Protein AF-A0A925GZS9-F1 (afdb_monomer_lite)

Sequence (189 aa):
MKFLKGPHPAPNAIAQMAKQFGGETELLRAAISASFFLSPEKVKAECRYPNHARSSRALYPGKGFGETVEVDGVSLILDSNHKAQATWREASGFFFRASGYGVRHIWGYASDAKAYTATWNLCYMPFWAGMMTEDQHPFELLAKVVRQVSFDLYFREGPITNLQRPAFIQDPGLKLSDALPADTVINLI

Foldseek 3Di:
DDDPPDPDPDLVVVVVCCVVPPHPQVVLLVFQLQKEAAQLVLFDQWAPQLQEAADDCVVDPPDDAQDWDADPNGIHGHHNLVLLQVLLCVSRVDDDDDPFKDKAFLLQRRGRSGRVNGRLRIMITGPSLHPSHDDDDVDPLSSLLSLQVSCCRDPNPSPNPPHDDDPSNDRSPDDNVVRHPPPRDRHHD

Structure (mmCIF, N/CA/C/O backbone):
data_AF-A0A925GZS9-F1
#
_entry.id   AF-A0A925GZS9-F1
#
loop_
_atom_site.group_PDB
_atom_site.id
_atom_site.type_symbol
_atom_site.label_atom_id
_atom_site.label_alt_id
_atom_site.label_comp_id
_atom_site.label_asym_id
_atom_site.label_entity_id
_atom_site.label_seq_id
_atom_site.pdbx_PDB_ins_code
_atom_site.Cartn_x
_atom_site.Cartn_y
_atom_site.Cartn_z
_atom_site.occupancy
_atom_site.B_iso_or_equiv
_atom_site.auth_seq_id
_atom_site.auth_comp_id
_atom_site.auth_asym_id
_atom_site.auth_atom_id
_atom_site.pdbx_PDB_model_num
ATOM 1 N N . MET A 1 1 ? 19.589 26.413 9.129 1.00 30.22 1 MET A N 1
ATOM 2 C CA . MET A 1 1 ? 19.217 25.665 7.907 1.00 30.22 1 MET A CA 1
ATOM 3 C C . MET A 1 1 ? 17.807 26.101 7.506 1.00 30.22 1 MET A C 1
ATOM 5 O O . MET A 1 1 ? 16.893 25.915 8.298 1.00 30.22 1 MET A O 1
ATOM 9 N N . LYS A 1 2 ? 17.630 26.801 6.374 1.00 18.98 2 LYS A N 1
ATOM 10 C CA . LYS A 1 2 ? 16.301 27.247 5.909 1.00 18.98 2 LYS A CA 1
ATOM 11 C C . LYS A 1 2 ? 15.614 26.075 5.206 1.00 18.98 2 LYS A C 1
ATOM 13 O O . LYS A 1 2 ? 16.064 25.657 4.146 1.00 18.98 2 LYS A O 1
ATOM 18 N N . PHE A 1 3 ? 14.540 25.555 5.791 1.00 23.34 3 PHE A N 1
ATOM 19 C CA . PHE A 1 3 ? 13.664 24.608 5.108 1.00 23.34 3 PHE A CA 1
ATOM 20 C C . PHE A 1 3 ? 12.778 25.389 4.137 1.00 23.34 3 PHE A C 1
ATOM 22 O O . PHE A 1 3 ? 11.944 26.190 4.561 1.00 23.34 3 PHE A O 1
ATOM 29 N N . LEU A 1 4 ? 12.964 25.178 2.835 1.00 22.77 4 LEU A N 1
ATOM 30 C CA . LEU A 1 4 ? 12.022 25.655 1.829 1.00 22.77 4 LEU A CA 1
ATOM 31 C C . LEU A 1 4 ? 10.745 24.810 1.943 1.00 22.77 4 LEU A C 1
ATOM 33 O O . LEU A 1 4 ? 10.667 23.711 1.403 1.00 22.77 4 LEU A O 1
ATOM 37 N N . LYS A 1 5 ? 9.737 25.318 2.660 1.00 30.44 5 LYS A N 1
ATOM 38 C CA . LYS A 1 5 ? 8.346 24.865 2.511 1.00 30.44 5 LYS A CA 1
ATOM 39 C C . LYS A 1 5 ? 7.782 25.483 1.229 1.00 30.44 5 LYS A C 1
ATOM 41 O O . LYS A 1 5 ? 7.035 26.453 1.278 1.00 30.44 5 LYS A O 1
ATOM 46 N N . GLY A 1 6 ? 8.202 24.958 0.083 1.00 28.89 6 GLY A N 1
ATOM 47 C CA . GLY A 1 6 ? 7.465 25.154 -1.163 1.00 28.89 6 GLY A CA 1
ATOM 48 C C . GLY A 1 6 ? 6.226 24.253 -1.169 1.00 28.89 6 GLY A C 1
ATOM 49 O O . GLY A 1 6 ? 6.251 23.207 -0.511 1.00 28.89 6 GLY A O 1
ATOM 50 N N . PRO A 1 7 ? 5.139 24.620 -1.868 1.00 34.69 7 PRO A N 1
ATOM 51 C CA . PRO A 1 7 ? 4.047 23.683 -2.100 1.00 34.69 7 PRO A CA 1
ATOM 52 C C . PRO A 1 7 ? 4.627 22.418 -2.740 1.00 34.69 7 PRO A C 1
ATOM 54 O O . PRO A 1 7 ? 5.452 22.507 -3.653 1.00 34.69 7 PRO A O 1
ATOM 57 N N . HIS A 1 8 ? 4.227 21.238 -2.254 1.00 40.47 8 HIS A N 1
ATOM 58 C CA . HIS A 1 8 ? 4.494 20.014 -3.002 1.00 40.47 8 HIS A CA 1
ATOM 59 C C . HIS A 1 8 ? 3.943 20.231 -4.417 1.00 40.47 8 HIS A C 1
ATOM 61 O O . HIS A 1 8 ? 2.793 20.669 -4.530 1.00 40.47 8 HIS A O 1
ATOM 67 N N . PRO A 1 9 ? 4.742 20.008 -5.477 1.00 42.62 9 PRO A N 1
ATOM 68 C CA . PRO A 1 9 ? 4.262 20.177 -6.839 1.00 42.62 9 PRO A CA 1
ATOM 69 C C . PRO A 1 9 ? 2.957 19.405 -6.991 1.00 42.62 9 PRO A C 1
ATOM 71 O O . PRO A 1 9 ? 2.852 18.259 -6.541 1.00 42.62 9 PRO A O 1
ATOM 74 N N . ALA A 1 10 ? 1.953 20.066 -7.569 1.00 48.47 10 ALA A N 1
ATOM 75 C CA . ALA A 1 10 ? 0.675 19.431 -7.811 1.00 48.47 10 ALA A CA 1
ATOM 76 C C . ALA A 1 10 ? 0.939 18.126 -8.590 1.00 48.47 10 ALA A C 1
ATOM 78 O O . ALA A 1 10 ? 1.707 18.147 -9.551 1.00 48.47 10 ALA A O 1
ATOM 79 N N . PRO A 1 11 ? 0.339 16.996 -8.204 1.00 48.50 11 PRO A N 1
ATOM 80 C CA . PRO A 1 11 ? 0.580 15.694 -8.831 1.00 48.50 11 PRO A CA 1
ATOM 81 C C . PRO A 1 11 ? 0.418 15.706 -10.363 1.00 48.50 11 PRO A C 1
ATOM 83 O O . PRO A 1 11 ? 1.164 15.040 -11.077 1.00 48.50 11 PRO A O 1
ATOM 86 N N . ASN A 1 12 ? -0.465 16.570 -10.875 1.00 52.56 12 ASN A N 1
ATOM 87 C CA . ASN A 1 12 ? -0.665 16.802 -12.308 1.00 52.56 12 ASN A CA 1
ATOM 88 C C . ASN A 1 12 ? 0.533 17.479 -13.002 1.00 52.56 12 ASN A C 1
ATOM 90 O O . ASN A 1 12 ? 0.772 17.227 -14.178 1.00 52.56 12 ASN A O 1
ATOM 94 N N . ALA A 1 13 ? 1.314 18.301 -12.294 1.00 54.31 13 ALA A N 1
ATOM 95 C CA . ALA A 1 13 ? 2.507 18.949 -12.839 1.00 54.31 13 ALA A CA 1
ATOM 96 C C . ALA A 1 13 ? 3.633 17.935 -13.086 1.00 54.31 13 ALA A C 1
ATOM 98 O O . ALA A 1 13 ? 4.314 18.013 -14.101 1.00 54.31 13 ALA A O 1
ATOM 99 N N . ILE A 1 14 ? 3.782 16.930 -12.217 1.00 56.22 14 ILE A N 1
ATOM 100 C CA . ILE A 1 14 ? 4.759 15.847 -12.416 1.00 56.22 14 ILE A CA 1
ATOM 101 C C . ILE A 1 14 ? 4.348 14.969 -13.605 1.00 56.22 14 ILE A C 1
ATOM 103 O O . ILE A 1 14 ? 5.205 14.556 -14.381 1.00 56.22 14 ILE A O 1
ATOM 107 N N . ALA A 1 15 ? 3.044 14.750 -13.805 1.00 52.78 15 ALA A N 1
ATOM 108 C CA . ALA A 1 15 ? 2.525 14.015 -14.961 1.00 52.78 15 ALA A CA 1
ATOM 109 C C . ALA A 1 15 ? 2.753 14.737 -16.283 1.00 52.78 15 ALA A C 1
ATOM 111 O O . ALA A 1 15 ? 3.183 14.131 -17.266 1.00 52.78 15 ALA A O 1
ATOM 112 N N . GLN A 1 16 ? 2.513 16.045 -16.291 1.00 57.47 16 GLN A N 1
ATOM 113 C CA . GLN A 1 16 ? 2.798 16.893 -17.441 1.00 57.47 16 GLN A CA 1
ATOM 114 C C . GLN A 1 16 ? 4.301 16.946 -17.726 1.00 57.47 16 GLN A C 1
ATOM 116 O O . GLN A 1 16 ? 4.698 16.786 -18.875 1.00 57.47 16 GLN A O 1
ATOM 121 N N . MET A 1 17 ? 5.141 17.059 -16.692 1.00 55.56 17 MET A N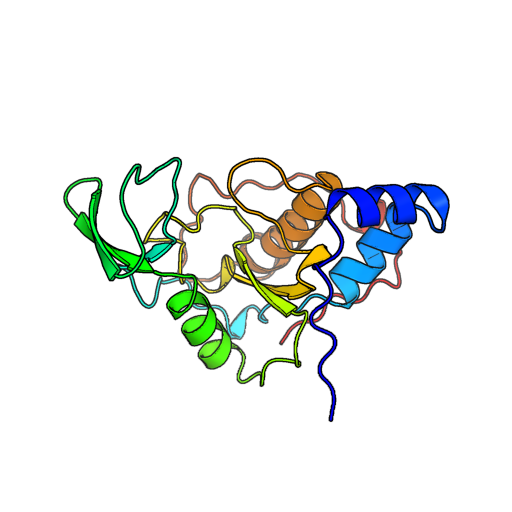 1
ATOM 122 C CA . MET A 1 17 ? 6.596 17.043 -16.847 1.00 55.56 17 MET A CA 1
ATOM 123 C C . MET A 1 17 ? 7.118 15.698 -17.368 1.00 55.56 17 MET A C 1
ATOM 125 O O . MET A 1 17 ? 7.969 15.691 -18.248 1.00 55.56 17 MET A O 1
ATOM 129 N N . ALA A 1 18 ? 6.600 14.561 -16.901 1.00 57.50 18 ALA A N 1
ATOM 130 C CA . ALA A 1 18 ? 7.010 13.248 -17.407 1.00 57.50 18 ALA A CA 1
ATOM 131 C C . ALA A 1 18 ? 6.641 13.055 -18.887 1.00 57.50 18 ALA A C 1
ATOM 133 O O . ALA A 1 18 ? 7.482 12.644 -19.687 1.00 57.50 18 ALA A O 1
ATOM 134 N N . LYS A 1 19 ? 5.417 13.448 -19.275 1.00 58.12 19 LYS A N 1
ATOM 135 C CA . LYS A 1 19 ? 4.999 13.478 -20.687 1.00 58.12 19 LYS A CA 1
ATOM 136 C C . LYS A 1 19 ? 5.863 14.408 -21.541 1.00 58.12 19 LYS A C 1
ATOM 138 O O . LYS A 1 19 ? 6.052 14.132 -22.719 1.00 58.12 19 LYS A O 1
ATOM 143 N N . GLN A 1 20 ? 6.367 15.496 -20.963 1.00 55.09 20 GLN A N 1
ATOM 144 C CA . GLN A 1 20 ? 7.113 16.525 -21.683 1.00 55.09 20 GLN A CA 1
ATOM 145 C C . GLN A 1 20 ? 8.629 16.261 -21.760 1.00 55.09 20 GLN A C 1
ATOM 147 O O . GLN A 1 20 ? 9.255 16.704 -22.718 1.00 55.09 20 GLN A O 1
ATOM 152 N N . PHE A 1 21 ? 9.224 15.557 -20.788 1.00 48.88 21 PHE A N 1
ATOM 153 C CA . PHE A 1 21 ? 10.686 15.511 -20.616 1.00 48.88 21 PHE A CA 1
ATOM 154 C C . PHE A 1 21 ? 11.314 14.116 -20.535 1.00 48.88 21 PHE A C 1
ATOM 156 O O . PHE A 1 21 ? 12.538 14.037 -20.448 1.00 48.88 21 PHE A O 1
ATOM 163 N N . GLY A 1 22 ? 10.546 13.022 -20.557 1.00 54.75 22 GLY A N 1
ATOM 164 C CA . GLY A 1 22 ? 11.181 11.716 -20.377 1.00 54.75 22 GLY A CA 1
ATOM 165 C C . GLY A 1 22 ? 10.361 10.468 -20.631 1.00 54.75 22 GLY A C 1
ATOM 166 O O . GLY A 1 22 ? 10.923 9.416 -20.425 1.00 54.75 22 GLY A O 1
ATOM 167 N N . GLY A 1 23 ? 9.106 10.542 -21.075 1.00 71.44 23 GLY A N 1
ATOM 168 C CA . GLY A 1 23 ? 8.307 9.341 -21.328 1.00 71.44 23 GLY A CA 1
ATOM 169 C C . GLY A 1 23 ? 7.652 8.773 -20.063 1.00 71.44 23 GLY A C 1
ATOM 170 O O . GLY A 1 23 ? 8.102 8.961 -18.932 1.00 71.44 23 GLY A O 1
ATOM 171 N N . GLU A 1 24 ? 6.509 8.115 -20.248 1.00 75.75 24 GLU A N 1
ATOM 172 C CA . GLU A 1 24 ? 5.741 7.496 -19.160 1.00 75.75 24 GLU A CA 1
ATOM 173 C C . GLU A 1 24 ? 6.510 6.326 -18.519 1.00 75.75 24 GLU A C 1
ATOM 175 O O . GLU A 1 24 ? 6.488 6.161 -17.300 1.00 75.75 24 GLU A O 1
ATOM 180 N N . THR A 1 25 ? 7.270 5.577 -19.320 1.00 80.12 25 THR A N 1
ATOM 181 C CA . THR A 1 25 ? 8.066 4.412 -18.904 1.00 80.12 25 THR A CA 1
ATOM 182 C C . THR A 1 25 ? 9.183 4.772 -17.921 1.00 80.12 25 THR A C 1
ATOM 184 O O . THR A 1 25 ? 9.386 4.088 -16.918 1.00 80.12 25 THR A O 1
ATOM 187 N N . GLU A 1 26 ? 9.893 5.869 -18.151 1.00 79.44 26 GLU A N 1
ATOM 188 C CA . GLU A 1 26 ? 10.987 6.345 -17.310 1.00 79.44 26 GLU A CA 1
ATOM 189 C C . GLU A 1 26 ? 10.464 6.828 -15.958 1.00 79.44 26 GLU A C 1
ATOM 191 O O . GLU A 1 26 ? 11.099 6.602 -14.925 1.00 79.44 26 GLU A O 1
ATOM 196 N N . LEU A 1 27 ? 9.272 7.432 -15.941 1.00 79.81 27 LEU A N 1
ATOM 197 C CA . LEU A 1 27 ? 8.601 7.801 -14.702 1.00 79.81 27 LEU A CA 1
ATOM 198 C C . LEU A 1 27 ? 8.189 6.561 -13.898 1.00 79.81 27 LEU A C 1
ATOM 200 O O . LEU A 1 27 ? 8.404 6.532 -12.685 1.00 79.81 27 LEU A O 1
ATOM 204 N N . LEU A 1 28 ? 7.632 5.536 -14.555 1.00 84.19 28 LEU A N 1
ATOM 205 C CA . LEU A 1 28 ? 7.303 4.260 -13.911 1.00 84.19 28 LEU A CA 1
ATOM 206 C C . LEU A 1 28 ? 8.554 3.613 -13.321 1.00 84.19 28 LEU A C 1
ATOM 208 O O . LEU A 1 28 ? 8.563 3.246 -12.145 1.00 84.19 28 LEU A O 1
ATOM 212 N N . ARG A 1 29 ? 9.636 3.549 -14.103 1.00 84.19 29 ARG A N 1
ATOM 213 C CA . ARG A 1 29 ? 10.929 3.038 -13.648 1.00 84.19 29 ARG A CA 1
ATOM 214 C C . ARG A 1 29 ? 11.436 3.809 -12.435 1.00 84.19 29 ARG A C 1
ATOM 216 O O . ARG A 1 29 ? 11.835 3.183 -11.453 1.00 84.19 29 ARG A O 1
ATOM 223 N N . ALA A 1 30 ? 11.415 5.141 -12.477 1.00 83.56 30 ALA A N 1
ATOM 224 C CA . ALA A 1 30 ? 11.872 5.984 -11.377 1.00 83.56 30 ALA A CA 1
ATOM 225 C C . ALA A 1 30 ? 11.013 5.793 -10.119 1.00 83.56 30 ALA A C 1
ATOM 227 O O . ALA A 1 30 ? 11.551 5.705 -9.016 1.00 83.56 30 ALA A O 1
ATOM 228 N N . ALA A 1 31 ? 9.692 5.683 -10.276 1.00 86.06 31 ALA A N 1
ATOM 229 C CA . ALA A 1 31 ? 8.767 5.443 -9.175 1.00 86.06 31 ALA A CA 1
ATOM 230 C C . ALA A 1 31 ? 9.021 4.083 -8.512 1.00 86.06 31 ALA A C 1
ATOM 232 O O . ALA A 1 31 ? 9.175 4.020 -7.292 1.00 86.06 31 ALA A O 1
ATOM 233 N N . ILE A 1 32 ? 9.105 3.009 -9.301 1.00 87.25 32 ILE A N 1
ATOM 234 C CA . ILE A 1 32 ? 9.299 1.643 -8.798 1.00 87.25 32 ILE A CA 1
ATOM 235 C C . ILE A 1 32 ? 10.697 1.467 -8.201 1.00 87.25 32 ILE A C 1
ATOM 237 O O . ILE A 1 32 ? 10.810 0.994 -7.073 1.00 87.25 32 ILE A O 1
ATOM 241 N N . SER A 1 33 ? 11.742 1.959 -8.873 1.00 85.06 33 SER A N 1
ATOM 242 C CA . SER A 1 33 ? 13.124 1.900 -8.365 1.00 85.06 33 SER A CA 1
ATOM 243 C C . SER A 1 33 ? 13.339 2.743 -7.104 1.00 85.06 33 SER A C 1
ATOM 245 O O . SER A 1 33 ? 14.302 2.526 -6.372 1.00 85.06 33 SER A O 1
ATOM 247 N N . ALA A 1 34 ? 12.456 3.708 -6.832 1.00 86.69 34 ALA A N 1
ATOM 248 C CA . ALA A 1 34 ? 12.443 4.482 -5.593 1.00 86.69 34 ALA A CA 1
ATOM 249 C C . ALA A 1 34 ? 11.419 3.968 -4.565 1.00 86.69 34 ALA A C 1
ATOM 251 O O . ALA A 1 34 ? 11.301 4.551 -3.489 1.00 86.69 34 ALA A O 1
ATOM 252 N N . SER A 1 35 ? 10.669 2.911 -4.872 1.00 88.44 35 SER A N 1
ATOM 253 C CA . SER A 1 35 ? 9.699 2.307 -3.961 1.00 88.44 35 SER A CA 1
ATOM 254 C C . SER A 1 35 ? 10.302 1.099 -3.256 1.00 88.44 35 SER A C 1
ATOM 256 O O . SER A 1 35 ? 11.175 0.417 -3.793 1.00 88.44 35 SER A O 1
ATOM 258 N N . PHE A 1 36 ? 9.821 0.847 -2.045 1.00 90.38 36 PHE A N 1
ATOM 259 C CA . PHE A 1 36 ? 10.260 -0.243 -1.188 1.00 90.38 36 PHE A CA 1
ATOM 260 C C . PHE A 1 36 ? 9.052 -1.072 -0.773 1.00 90.38 36 PHE A C 1
ATOM 262 O O . PHE A 1 36 ? 8.112 -0.561 -0.153 1.00 90.38 36 PHE A O 1
ATOM 269 N N . PHE A 1 37 ? 9.106 -2.348 -1.125 1.00 91.06 37 PHE A N 1
ATOM 270 C CA . PHE A 1 37 ? 8.153 -3.376 -0.737 1.00 91.06 37 PHE A CA 1
ATOM 271 C C . PHE A 1 37 ? 8.770 -4.197 0.394 1.00 91.06 37 PHE A C 1
ATOM 273 O O . PHE A 1 37 ? 9.992 -4.309 0.475 1.00 91.06 37 PHE A O 1
ATOM 280 N N . LEU A 1 38 ? 7.949 -4.754 1.281 1.00 89.94 38 LEU A N 1
ATOM 281 C CA . LEU A 1 38 ? 8.471 -5.716 2.248 1.00 89.94 38 LEU A CA 1
ATOM 282 C C . LEU A 1 38 ? 8.802 -7.005 1.518 1.00 89.94 38 LEU A C 1
ATOM 284 O O . LEU A 1 38 ? 8.046 -7.426 0.636 1.00 89.94 38 LEU A O 1
ATOM 288 N N . SER A 1 39 ? 9.900 -7.636 1.901 1.00 88.06 39 SER A N 1
ATOM 289 C CA . SER A 1 39 ? 10.162 -9.001 1.475 1.00 88.06 39 SER A CA 1
ATOM 290 C C . SER A 1 39 ? 9.067 -9.948 2.006 1.00 88.06 39 SER A C 1
ATOM 292 O O . SER A 1 39 ? 8.558 -9.722 3.113 1.00 88.06 39 SER A O 1
ATOM 294 N N . PRO A 1 40 ? 8.636 -10.975 1.241 1.00 86.38 40 PRO A N 1
ATOM 295 C CA . PRO A 1 40 ? 7.514 -11.837 1.630 1.00 86.38 40 PRO A CA 1
ATOM 296 C C . PRO A 1 40 ? 7.638 -12.443 3.037 1.00 86.38 40 PRO A C 1
ATOM 298 O O . PRO A 1 40 ? 6.643 -12.564 3.745 1.00 86.38 40 PRO A O 1
ATOM 301 N N . GLU A 1 41 ? 8.851 -12.748 3.497 1.00 84.69 41 GLU A N 1
ATOM 302 C CA . GLU A 1 41 ? 9.119 -13.293 4.831 1.00 84.69 41 GLU A CA 1
ATOM 303 C C . GLU A 1 41 ? 8.891 -12.297 5.981 1.00 84.69 41 GLU A C 1
ATOM 305 O O . GLU A 1 41 ? 8.700 -12.706 7.128 1.00 84.69 41 GLU A O 1
ATOM 310 N N . LYS A 1 42 ? 8.887 -10.990 5.696 1.00 86.31 42 LYS A N 1
ATOM 311 C CA . LYS A 1 42 ? 8.586 -9.927 6.670 1.00 86.31 42 LYS A CA 1
ATOM 312 C C . LYS A 1 42 ? 7.118 -9.520 6.664 1.00 86.31 42 LYS A C 1
ATOM 314 O O . LYS A 1 42 ? 6.678 -8.762 7.537 1.00 86.31 42 LYS A O 1
ATOM 319 N N . VAL A 1 43 ? 6.355 -10.004 5.690 1.00 86.19 43 VAL A N 1
ATOM 320 C CA . VAL A 1 43 ? 4.943 -9.682 5.557 1.00 86.19 43 VAL A CA 1
ATOM 321 C C . VAL A 1 43 ? 4.129 -10.443 6.598 1.00 86.19 43 VAL A C 1
ATOM 323 O O . VAL A 1 43 ? 4.096 -11.667 6.661 1.00 86.19 43 VAL A O 1
ATOM 326 N N . LYS A 1 44 ? 3.402 -9.681 7.408 1.00 78.94 44 LYS A N 1
ATOM 327 C CA . LYS A 1 44 ? 2.347 -10.160 8.296 1.00 78.94 44 LYS A CA 1
ATOM 328 C C . LYS A 1 44 ? 1.005 -10.106 7.563 1.00 78.94 44 LYS A C 1
ATOM 330 O O . LYS A 1 44 ? 0.613 -9.045 7.062 1.00 78.94 44 LYS A O 1
ATOM 335 N N . ALA A 1 45 ? 0.319 -11.250 7.531 1.00 74.44 45 ALA A N 1
ATOM 336 C CA . ALA A 1 45 ? -1.030 -11.411 6.984 1.00 74.44 45 ALA A CA 1
ATOM 337 C C . ALA A 1 45 ? -2.049 -10.507 7.693 1.00 74.44 45 ALA A C 1
ATOM 339 O O . ALA A 1 45 ? -2.867 -9.846 7.053 1.00 74.44 45 ALA A O 1
ATOM 340 N N . GLU A 1 46 ? -1.972 -10.480 9.022 1.00 80.25 46 GLU A N 1
ATOM 341 C CA . GLU A 1 46 ? -2.962 -9.853 9.886 1.00 80.25 46 GLU A CA 1
ATOM 342 C C . GLU A 1 46 ? -2.710 -8.356 10.087 1.00 80.25 46 GLU A C 1
ATOM 344 O O . GLU A 1 46 ? -1.572 -7.880 10.168 1.00 80.25 46 GLU A O 1
ATOM 349 N N . CYS A 1 47 ? -3.806 -7.610 10.228 1.00 86.81 47 CYS A N 1
ATOM 350 C CA . CYS A 1 47 ? -3.768 -6.226 10.671 1.00 86.81 47 CYS A CA 1
ATOM 351 C C . CYS A 1 47 ? -3.327 -6.144 12.129 1.00 86.81 47 CYS A C 1
ATOM 353 O O . CYS A 1 47 ? -3.973 -6.684 13.024 1.00 86.81 47 CYS A O 1
ATOM 355 N N . ARG A 1 48 ? -2.278 -5.366 12.385 1.00 89.75 48 ARG A N 1
ATOM 356 C CA . ARG A 1 48 ? -1.798 -5.107 13.744 1.00 89.75 48 ARG A CA 1
ATOM 357 C C . ARG A 1 48 ? -2.776 -4.277 14.577 1.00 89.75 48 ARG A C 1
ATOM 359 O O . ARG A 1 48 ? -2.846 -4.440 15.792 1.00 89.75 48 ARG A O 1
ATOM 366 N N . TYR A 1 49 ? -3.488 -3.359 13.932 1.00 91.38 49 TYR A N 1
ATOM 367 C CA . TYR A 1 49 ? -4.458 -2.472 14.569 1.00 91.38 49 TYR A CA 1
ATOM 368 C C . TYR A 1 49 ? -5.836 -2.683 13.926 1.00 91.38 49 TYR A C 1
ATOM 370 O O . TYR A 1 49 ? -6.248 -1.867 13.102 1.00 91.38 49 TYR A O 1
ATOM 378 N N . PRO A 1 50 ? -6.540 -3.781 14.265 1.00 89.62 50 PRO A N 1
ATOM 379 C CA . PRO A 1 50 ? -7.787 -4.181 13.604 1.00 89.62 50 PRO A CA 1
ATOM 380 C C . PRO A 1 50 ? -8.993 -3.300 13.962 1.00 89.62 50 PRO A C 1
ATOM 382 O O . PRO A 1 50 ? -10.057 -3.455 13.380 1.00 89.62 50 PRO A O 1
ATOM 385 N N . ASN A 1 51 ? -8.837 -2.376 14.912 1.00 92.88 51 ASN A N 1
ATOM 386 C CA . ASN A 1 51 ? -9.834 -1.377 15.300 1.00 92.88 51 ASN A CA 1
ATOM 387 C C . ASN A 1 51 ? -9.471 0.037 14.814 1.00 92.88 51 ASN A C 1
ATOM 389 O O . ASN A 1 51 ? -9.945 1.020 15.376 1.00 92.88 51 ASN A O 1
ATOM 393 N N . HIS A 1 52 ? -8.563 0.160 13.843 1.00 94.06 52 HIS A N 1
ATOM 394 C CA . HIS A 1 52 ? -8.183 1.445 13.265 1.00 94.06 52 HIS A CA 1
ATOM 395 C C . HIS A 1 52 ? -8.448 1.459 11.765 1.00 94.06 52 HIS A C 1
ATOM 397 O O . HIS A 1 52 ? -8.254 0.459 11.079 1.00 94.06 52 HIS A O 1
ATOM 403 N N . ALA A 1 53 ? -8.806 2.631 11.256 1.00 93.38 53 ALA A N 1
ATOM 404 C CA . ALA A 1 53 ? -8.974 2.895 9.835 1.00 93.38 53 ALA A CA 1
ATOM 405 C C . ALA A 1 53 ? -8.434 4.286 9.505 1.00 93.38 53 ALA A C 1
ATOM 407 O O . ALA A 1 53 ? -8.421 5.174 10.356 1.00 93.38 53 ALA A O 1
ATOM 408 N N . ARG A 1 54 ? -8.001 4.517 8.265 1.00 90.69 54 ARG A N 1
ATOM 409 C CA . ARG A 1 54 ? -7.660 5.872 7.827 1.00 90.69 54 ARG A CA 1
ATOM 410 C C . ARG A 1 54 ? -8.922 6.725 7.728 1.00 90.69 54 ARG A C 1
ATOM 412 O O . ARG A 1 54 ? -9.921 6.282 7.157 1.00 90.69 54 ARG A O 1
ATOM 419 N N . SER A 1 55 ? -8.850 7.962 8.222 1.00 88.62 55 SER A N 1
ATOM 420 C CA . SER A 1 55 ? -9.924 8.933 8.009 1.00 88.62 55 SER A CA 1
ATOM 421 C C . SER A 1 55 ? -10.165 9.176 6.515 1.00 88.62 55 SER A C 1
ATOM 423 O O . SER A 1 55 ? -9.231 9.250 5.711 1.00 88.62 55 SER A O 1
ATOM 425 N N . SER A 1 56 ? -11.436 9.303 6.155 1.00 85.62 56 SER A N 1
ATOM 426 C CA . SER A 1 56 ? -11.908 9.459 4.784 1.00 85.62 56 SER A CA 1
ATOM 427 C C . SER A 1 56 ? -13.100 10.396 4.795 1.00 85.62 56 SER A C 1
ATOM 429 O O . SER A 1 56 ? -14.037 10.194 5.562 1.00 85.62 56 SER A O 1
ATOM 431 N N . ARG A 1 57 ? -13.080 11.426 3.947 1.00 83.56 57 ARG A N 1
ATOM 432 C CA . ARG A 1 57 ? -14.230 12.332 3.820 1.00 83.56 57 ARG A CA 1
ATOM 433 C C . ARG A 1 57 ? -15.387 11.681 3.068 1.00 83.56 57 ARG A C 1
ATOM 435 O O . ARG A 1 57 ? -16.522 12.087 3.283 1.00 83.56 57 ARG A O 1
ATOM 442 N N . ALA A 1 58 ? -15.088 10.720 2.194 1.00 83.31 58 ALA A N 1
ATOM 443 C CA . ALA A 1 58 ? -16.087 9.993 1.427 1.00 83.31 58 ALA A CA 1
ATOM 444 C C . ALA A 1 58 ? -16.791 8.941 2.294 1.00 83.31 58 ALA A C 1
ATOM 446 O O . ALA A 1 58 ? -18.015 8.870 2.296 1.00 83.31 58 ALA A O 1
ATOM 447 N N . LEU A 1 59 ? -16.022 8.165 3.064 1.00 83.88 59 LEU A N 1
ATOM 448 C CA . LEU A 1 59 ? -16.549 7.061 3.873 1.00 83.88 59 LEU A CA 1
ATOM 449 C C . LEU A 1 59 ? -16.999 7.504 5.270 1.00 83.88 59 LEU A C 1
ATOM 451 O O . LEU A 1 59 ? -17.948 6.945 5.811 1.00 83.88 59 LEU A O 1
ATOM 455 N N . TYR A 1 60 ? -16.354 8.523 5.847 1.00 88.06 60 TYR A N 1
ATOM 456 C CA . TYR A 1 60 ? -16.645 9.037 7.190 1.00 88.06 60 TYR A CA 1
ATOM 457 C C . TYR A 1 60 ? -16.932 10.551 7.147 1.00 88.06 60 TYR A C 1
ATOM 459 O O . TYR A 1 60 ? -16.157 11.362 7.669 1.00 88.06 60 TYR A O 1
ATOM 467 N N . PRO A 1 61 ? -18.030 10.979 6.496 1.00 88.06 61 PRO A N 1
ATOM 468 C CA . PRO A 1 61 ? -18.332 12.393 6.319 1.00 88.06 61 PRO A CA 1
ATOM 469 C C . PRO A 1 61 ? -18.498 13.104 7.668 1.00 88.06 61 PRO A C 1
ATOM 471 O O . PRO A 1 61 ? -19.220 12.652 8.555 1.00 88.06 61 PRO A O 1
ATOM 474 N N . GLY A 1 62 ? -17.810 14.237 7.823 1.00 90.81 62 GLY A N 1
ATOM 475 C CA . GLY A 1 62 ? -17.835 15.033 9.055 1.00 90.81 62 GLY A CA 1
ATOM 476 C C . GLY A 1 62 ? -17.008 14.464 10.212 1.00 90.81 62 GLY A C 1
ATOM 477 O O . GLY A 1 62 ? -17.025 15.058 11.285 1.00 90.81 62 GLY A O 1
ATOM 478 N N . LYS A 1 63 ? -16.280 13.358 10.002 1.00 91.81 63 LYS A N 1
ATOM 479 C CA . LYS A 1 63 ? -15.432 12.720 11.014 1.00 91.81 63 LYS A CA 1
ATOM 480 C C . LYS A 1 63 ? -13.946 12.924 10.729 1.00 91.81 63 LYS A C 1
ATOM 482 O O . LYS A 1 63 ? -13.477 12.817 9.595 1.00 91.81 63 LYS A O 1
ATOM 487 N N . GLY A 1 64 ? -13.203 13.252 11.777 1.00 90.12 64 GLY A N 1
ATOM 488 C CA . GLY A 1 64 ? -11.776 13.534 11.770 1.00 90.12 64 GLY A CA 1
ATOM 489 C C . GLY A 1 64 ? -10.931 12.423 12.388 1.00 90.12 64 GLY A C 1
ATOM 490 O O . GLY A 1 64 ? -11.420 11.403 12.862 1.00 90.12 64 GLY A O 1
ATOM 491 N N . PHE A 1 65 ? -9.616 12.632 12.380 1.00 90.62 65 PHE A N 1
ATOM 492 C CA . PHE A 1 65 ? -8.680 11.754 13.082 1.00 90.62 65 PHE A CA 1
ATOM 493 C C . PHE A 1 65 ? -8.951 11.774 14.600 1.00 90.62 65 PHE A C 1
ATOM 495 O O . PHE A 1 65 ? -9.292 12.813 15.160 1.00 90.62 65 PHE A O 1
ATOM 502 N N . GLY A 1 66 ? -8.769 10.637 15.268 1.00 92.75 66 GLY A N 1
ATOM 503 C CA . GLY A 1 66 ? -9.017 10.447 16.699 1.00 92.75 66 GLY A CA 1
ATOM 504 C C . GLY A 1 66 ? -10.482 10.191 17.060 1.00 92.75 66 GLY A C 1
ATOM 505 O O . GLY A 1 66 ? -10.750 9.691 18.150 1.00 92.75 66 GLY A O 1
ATOM 506 N N . GLU A 1 67 ? -11.424 10.482 16.161 1.00 96.25 67 GLU A N 1
ATOM 507 C CA . GLU A 1 67 ? -12.829 10.142 16.372 1.00 96.25 67 GLU A CA 1
ATOM 508 C C . GLU A 1 67 ? -13.079 8.644 16.193 1.00 96.25 67 GLU A C 1
ATOM 510 O O . GLU A 1 67 ? -12.371 7.949 15.461 1.00 96.25 67 GLU A O 1
ATOM 515 N N . THR A 1 68 ? -14.113 8.159 16.877 1.00 96.44 68 THR A N 1
ATOM 516 C CA . THR A 1 68 ? -14.602 6.785 16.756 1.00 96.44 68 THR A CA 1
ATOM 517 C C . THR A 1 68 ? -15.837 6.750 15.859 1.00 96.44 68 THR A C 1
ATOM 519 O O . THR A 1 68 ? -16.701 7.627 15.954 1.00 96.44 68 THR A O 1
ATOM 522 N N . VAL A 1 69 ? -15.912 5.750 14.984 1.00 94.31 69 VAL A N 1
ATOM 523 C CA . VAL A 1 69 ? -17.046 5.485 14.090 1.00 94.31 69 VAL A CA 1
ATOM 524 C C . VAL A 1 69 ? -17.456 4.019 14.189 1.00 94.31 69 VAL A C 1
ATOM 526 O O . VAL A 1 69 ? -16.618 3.166 14.454 1.00 94.31 69 VAL A O 1
ATOM 529 N N . GLU A 1 70 ? -18.730 3.724 13.952 1.00 93.50 70 GLU A N 1
ATOM 530 C CA . GLU A 1 70 ? -19.234 2.349 13.882 1.00 93.50 70 GLU A CA 1
ATOM 531 C C . GLU A 1 70 ? -19.374 1.931 12.416 1.00 93.50 70 GLU A C 1
ATOM 533 O O . GLU A 1 70 ? -20.051 2.607 11.639 1.00 93.50 70 GLU A O 1
ATOM 538 N N . VAL A 1 71 ? -18.736 0.824 12.039 1.00 87.00 71 VAL A N 1
ATOM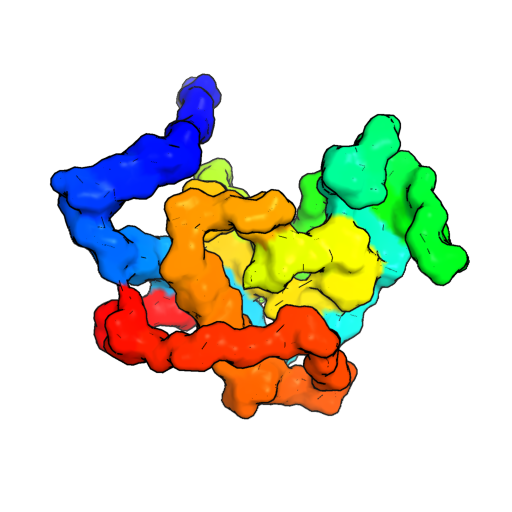 539 C CA . VAL A 1 71 ? -18.787 0.249 10.686 1.00 87.00 71 VAL A CA 1
ATOM 540 C C . VAL A 1 71 ? -19.049 -1.243 10.815 1.00 87.00 71 VAL A C 1
ATOM 542 O O . VAL A 1 71 ? -18.291 -1.939 11.483 1.00 87.00 71 VAL A O 1
ATOM 545 N N . ASP A 1 72 ? -20.137 -1.732 10.218 1.00 84.38 72 ASP A N 1
ATOM 546 C CA . ASP A 1 72 ? -20.545 -3.146 10.272 1.00 84.38 72 ASP A CA 1
ATOM 547 C C . ASP A 1 72 ? -20.576 -3.735 11.701 1.00 84.38 72 ASP A C 1
ATOM 549 O O . ASP A 1 72 ? -20.245 -4.898 11.929 1.00 84.38 72 ASP A O 1
ATOM 553 N N . GLY A 1 73 ? -20.962 -2.913 12.686 1.00 85.56 73 GLY A N 1
ATOM 554 C CA . GLY A 1 73 ? -21.020 -3.294 14.103 1.00 85.56 73 GLY A CA 1
ATOM 555 C C . GLY A 1 73 ? -19.665 -3.325 14.822 1.00 85.56 73 GLY A C 1
ATOM 556 O O . GLY A 1 73 ? -19.581 -3.855 15.929 1.00 85.56 73 GLY A O 1
ATOM 557 N N . VAL A 1 74 ? -18.610 -2.787 14.203 1.00 88.31 74 VAL A N 1
ATOM 558 C CA . VAL A 1 74 ? -17.274 -2.648 14.789 1.00 88.31 74 VAL A CA 1
ATOM 559 C C . VAL A 1 74 ? -16.948 -1.176 15.025 1.00 88.31 74 VAL A C 1
ATOM 561 O O . VAL A 1 74 ? -17.013 -0.352 14.110 1.00 88.31 74 VAL A O 1
ATOM 564 N N . SER A 1 75 ? -16.491 -0.882 16.240 1.00 93.81 75 SER A N 1
ATOM 565 C CA . SER A 1 75 ? -16.002 0.437 16.629 1.00 93.81 75 SER A CA 1
ATOM 566 C C . SER A 1 75 ? -14.578 0.667 16.113 1.00 93.81 75 SER A C 1
ATOM 568 O O . SER A 1 75 ? -13.641 -0.045 16.495 1.00 93.81 75 SER A O 1
ATOM 570 N N . LEU A 1 76 ? -14.405 1.655 15.236 1.00 94.94 76 LEU A N 1
ATOM 571 C CA . LEU A 1 76 ? -13.139 1.997 14.590 1.00 94.94 76 LEU A CA 1
ATOM 572 C C . LEU A 1 76 ? -12.650 3.378 15.018 1.00 94.94 76 LEU A C 1
ATOM 574 O O . LEU A 1 76 ? -13.385 4.359 14.944 1.00 94.94 76 LEU A O 1
ATOM 578 N N . ILE A 1 77 ? -11.371 3.471 15.382 1.00 96.19 77 ILE A N 1
ATOM 579 C CA . ILE A 1 77 ? -10.678 4.734 15.648 1.00 96.19 77 ILE A CA 1
ATOM 580 C C . ILE A 1 77 ? -10.058 5.239 14.344 1.00 96.19 77 ILE A C 1
ATOM 582 O O . ILE A 1 77 ? -9.230 4.562 13.724 1.00 96.19 77 ILE A O 1
ATOM 586 N N . LEU A 1 78 ? -10.433 6.449 13.936 1.00 95.44 78 LEU A N 1
ATOM 587 C CA . LEU A 1 78 ? -9.917 7.065 12.721 1.00 95.44 78 LEU A CA 1
ATOM 588 C C . LEU A 1 78 ? -8.494 7.591 12.926 1.00 95.44 78 LEU A C 1
ATOM 590 O O . LEU A 1 78 ? -8.206 8.322 13.869 1.00 95.44 78 LEU A O 1
ATOM 594 N N . ASP A 1 79 ? -7.594 7.261 12.009 1.00 93.50 79 ASP A N 1
ATOM 595 C CA . ASP A 1 79 ? -6.171 7.578 12.098 1.00 93.50 79 ASP A CA 1
ATOM 596 C C . ASP A 1 79 ? -5.675 8.361 10.874 1.00 93.50 79 ASP A C 1
ATOM 598 O O . ASP A 1 79 ? -6.244 8.312 9.781 1.00 93.50 79 ASP A O 1
ATOM 602 N N . SER A 1 80 ? -4.575 9.092 11.051 1.00 88.12 80 SER A N 1
ATOM 603 C CA . SER A 1 80 ? -3.972 9.957 10.029 1.00 88.12 80 SER A CA 1
ATOM 604 C C . SER A 1 80 ? -2.880 9.268 9.199 1.00 88.12 80 SER A C 1
ATOM 606 O O . SER A 1 80 ? -2.040 9.950 8.611 1.00 88.12 80 SER A O 1
ATOM 608 N N . ASN A 1 81 ? -2.894 7.928 9.116 1.00 89.25 81 ASN A N 1
ATOM 609 C CA . ASN A 1 81 ? -1.831 7.069 8.561 1.00 89.25 81 ASN A CA 1
ATOM 610 C C . ASN A 1 81 ? -0.667 6.761 9.531 1.00 89.25 81 ASN A C 1
ATOM 612 O O . ASN A 1 81 ? 0.344 6.183 9.123 1.00 89.25 81 ASN A O 1
ATOM 616 N N . HIS A 1 82 ? -0.765 7.147 10.803 1.00 90.88 82 HIS A N 1
ATOM 617 C CA . HIS A 1 82 ? 0.290 6.945 11.796 1.00 90.88 82 HIS A CA 1
ATOM 618 C C . HIS A 1 82 ? 0.473 5.462 12.161 1.00 90.88 82 HIS A C 1
ATOM 620 O O . HIS A 1 82 ? 1.601 4.973 12.225 1.00 90.88 82 HIS A O 1
ATOM 626 N N . LYS A 1 83 ? -0.614 4.704 12.338 1.00 94.06 83 LYS A N 1
ATOM 627 C CA . LYS A 1 83 ? -0.564 3.266 12.653 1.00 94.06 83 LYS A CA 1
ATOM 628 C C . LYS A 1 83 ? -0.035 2.422 11.499 1.00 94.06 83 LYS A C 1
ATOM 630 O O . LYS A 1 83 ? 0.733 1.490 11.740 1.00 94.06 83 LYS A O 1
ATOM 635 N N . ALA A 1 84 ? -0.377 2.765 10.259 1.00 92.06 84 ALA A N 1
ATOM 636 C CA . ALA A 1 84 ? 0.208 2.122 9.084 1.00 92.06 84 ALA A CA 1
ATOM 637 C C . ALA A 1 84 ? 1.725 2.380 9.013 1.00 92.06 84 ALA A C 1
ATOM 639 O O . ALA A 1 84 ? 2.501 1.446 8.822 1.00 92.06 84 ALA A O 1
ATOM 640 N N . GLN A 1 85 ? 2.168 3.618 9.275 1.00 91.50 85 GLN A N 1
ATOM 641 C CA . GLN A 1 85 ? 3.596 3.951 9.354 1.00 91.50 85 GLN A CA 1
ATOM 642 C C . GLN A 1 85 ? 4.323 3.193 10.469 1.00 91.50 85 GLN A C 1
ATOM 644 O O . GLN A 1 85 ? 5.397 2.644 10.233 1.00 91.50 85 GLN A O 1
ATOM 649 N N . ALA A 1 86 ? 3.740 3.128 11.667 1.00 92.00 86 ALA A N 1
ATOM 650 C CA . ALA A 1 86 ? 4.312 2.385 12.784 1.00 92.00 86 ALA A CA 1
ATOM 651 C C . ALA A 1 86 ? 4.437 0.886 12.465 1.00 92.00 86 ALA A C 1
ATOM 653 O O . ALA A 1 86 ? 5.470 0.278 12.738 1.00 92.00 86 ALA A O 1
ATOM 654 N N . THR A 1 87 ? 3.410 0.307 11.837 1.00 93.12 87 THR A N 1
ATOM 655 C CA . THR A 1 87 ? 3.398 -1.113 11.460 1.00 93.12 87 THR A CA 1
ATOM 656 C C . THR A 1 87 ? 4.449 -1.420 10.399 1.00 93.12 87 THR A C 1
ATOM 658 O O . THR A 1 87 ? 5.222 -2.361 10.564 1.00 93.12 87 THR A O 1
ATOM 661 N N . TRP A 1 88 ? 4.547 -0.585 9.363 1.00 92.06 88 TRP A N 1
ATOM 662 C CA . TRP A 1 88 ? 5.584 -0.708 8.342 1.00 92.06 88 TRP A CA 1
ATOM 663 C C . TRP A 1 88 ? 6.996 -0.599 8.920 1.00 92.06 88 TRP A C 1
ATOM 665 O O . TRP A 1 88 ? 7.871 -1.398 8.591 1.00 92.06 88 TRP A O 1
ATOM 675 N N . ARG A 1 89 ? 7.232 0.391 9.789 1.00 90.69 89 ARG A N 1
ATOM 676 C CA . ARG A 1 89 ? 8.542 0.618 10.412 1.00 90.69 89 ARG A CA 1
ATOM 677 C C . ARG A 1 89 ? 8.991 -0.586 11.232 1.00 90.69 89 ARG A C 1
ATOM 679 O O . ARG A 1 89 ? 10.154 -0.962 11.162 1.00 90.69 89 ARG A O 1
ATOM 686 N N . GLU A 1 90 ? 8.079 -1.183 11.994 1.00 91.06 90 GLU A N 1
ATOM 687 C CA . GLU A 1 90 ? 8.394 -2.386 12.762 1.00 91.06 90 GLU A CA 1
ATOM 688 C C . GLU A 1 90 ? 8.726 -3.573 11.857 1.00 91.06 90 GLU A C 1
ATOM 690 O O . GLU A 1 90 ? 9.719 -4.249 12.100 1.00 91.06 90 GLU A O 1
ATOM 695 N N . ALA A 1 91 ? 7.921 -3.818 10.819 1.00 90.81 91 ALA A N 1
ATOM 696 C CA . ALA A 1 91 ? 8.129 -4.958 9.929 1.00 90.81 91 ALA A CA 1
ATOM 697 C C . ALA A 1 91 ? 9.424 -4.829 9.110 1.00 90.81 91 ALA A C 1
ATOM 699 O O . ALA A 1 91 ? 10.170 -5.792 8.965 1.00 90.81 91 ALA A O 1
ATOM 700 N N . SER A 1 92 ? 9.709 -3.629 8.604 1.00 89.50 92 SER A N 1
ATOM 701 C CA . SER A 1 92 ? 10.870 -3.386 7.741 1.00 89.50 92 SER A CA 1
ATOM 702 C C . SER A 1 92 ? 12.187 -3.264 8.510 1.00 89.50 92 SER A C 1
ATOM 704 O O . SER A 1 92 ? 13.246 -3.546 7.953 1.00 89.50 92 SER A O 1
ATOM 706 N N . GLY A 1 93 ? 12.155 -2.785 9.761 1.00 85.56 93 GLY A N 1
ATOM 707 C CA . GLY A 1 93 ? 13.355 -2.306 10.458 1.00 85.56 93 GLY A CA 1
ATOM 708 C C . GLY A 1 93 ? 13.982 -1.067 9.798 1.00 85.56 93 GLY A C 1
ATOM 709 O O . GLY A 1 93 ? 15.078 -0.649 10.168 1.00 85.56 93 GLY A O 1
ATOM 710 N N . PHE A 1 94 ? 13.301 -0.471 8.814 1.00 78.19 94 PHE A N 1
ATOM 711 C CA . PHE A 1 94 ? 13.827 0.614 8.001 1.00 78.19 94 PHE A CA 1
ATOM 712 C C . PHE A 1 94 ? 13.625 1.967 8.682 1.00 78.19 94 PHE A C 1
ATOM 714 O O . PHE A 1 94 ? 12.525 2.322 9.117 1.00 78.19 94 PHE A O 1
ATOM 721 N N . PHE A 1 95 ? 14.690 2.765 8.724 1.00 68.50 95 PHE A N 1
ATOM 722 C CA . PHE A 1 95 ? 14.607 4.162 9.128 1.00 68.50 95 PHE A CA 1
ATOM 723 C C . PHE A 1 95 ? 14.171 5.005 7.934 1.00 68.50 95 PHE A C 1
ATOM 725 O O . PHE A 1 95 ? 14.833 5.025 6.899 1.00 68.50 95 PHE A O 1
ATOM 732 N N . PHE A 1 96 ? 13.039 5.693 8.084 1.00 71.12 96 PHE A N 1
ATOM 733 C CA . PHE A 1 96 ? 12.455 6.507 7.025 1.00 71.12 96 PHE A CA 1
ATOM 734 C C . PHE A 1 96 ? 13.477 7.479 6.427 1.00 71.12 96 PHE A C 1
ATOM 736 O O . PHE A 1 96 ? 14.177 8.194 7.148 1.00 71.12 96 PHE A O 1
ATOM 743 N N . ARG A 1 97 ? 13.521 7.531 5.090 1.00 60.62 97 ARG A N 1
ATOM 744 C CA . ARG A 1 97 ? 14.202 8.614 4.378 1.00 60.62 97 ARG A CA 1
ATOM 745 C C . ARG A 1 97 ? 13.516 9.934 4.760 1.00 60.62 97 ARG A C 1
ATOM 747 O O . ARG A 1 97 ? 12.352 9.944 5.158 1.00 60.62 97 ARG A O 1
ATOM 754 N N . ALA A 1 98 ? 14.265 11.033 4.691 1.00 58.03 98 ALA A N 1
ATOM 755 C CA . ALA A 1 98 ? 13.807 12.381 5.035 1.00 58.03 98 ALA A CA 1
ATOM 756 C C . ALA A 1 98 ? 12.541 12.827 4.250 1.00 58.03 98 ALA A C 1
ATOM 758 O O . ALA A 1 98 ? 11.911 12.055 3.530 1.00 58.03 98 ALA A O 1
ATOM 759 N N . SER A 1 99 ? 12.157 14.103 4.375 1.00 70.75 99 SER A N 1
ATOM 760 C CA . SER A 1 99 ? 11.000 14.705 3.689 1.00 70.75 99 SER A CA 1
ATOM 761 C C . SER A 1 99 ? 10.853 14.264 2.221 1.00 70.75 99 SER A C 1
ATOM 763 O O . SER A 1 99 ? 11.804 14.390 1.453 1.00 70.75 99 SER A O 1
ATOM 765 N N . GLY A 1 100 ? 9.659 13.810 1.818 1.00 76.75 100 GLY A N 1
ATOM 766 C CA . GLY A 1 100 ? 9.343 13.470 0.421 1.00 76.75 100 GLY A CA 1
ATOM 767 C C . GLY A 1 100 ? 8.918 12.022 0.170 1.00 76.75 100 GLY A C 1
ATOM 768 O O . GLY A 1 100 ? 8.543 11.702 -0.955 1.00 76.75 100 GLY A O 1
ATOM 769 N N . TYR A 1 101 ? 8.937 11.167 1.194 1.00 85.62 101 TYR A N 1
ATOM 770 C CA . TYR A 1 101 ? 8.516 9.766 1.132 1.00 85.62 101 TYR A CA 1
ATOM 771 C C . TYR A 1 101 ? 7.507 9.435 2.227 1.00 85.62 101 TYR A C 1
ATOM 773 O O . TYR A 1 101 ? 7.505 10.049 3.296 1.00 85.62 101 TYR A O 1
ATOM 781 N N . GLY A 1 102 ? 6.681 8.416 2.000 1.00 87.12 102 GLY A N 1
ATOM 782 C CA . GLY A 1 102 ? 5.815 7.888 3.044 1.00 87.12 102 GLY A CA 1
ATOM 783 C C . GLY A 1 102 ? 5.239 6.523 2.737 1.00 87.12 102 GLY A C 1
ATOM 784 O O . GLY A 1 102 ? 5.306 6.031 1.614 1.00 87.12 102 GLY A O 1
ATOM 785 N N . VAL A 1 103 ? 4.636 5.943 3.771 1.00 89.88 103 VAL A N 1
ATOM 786 C CA . VAL A 1 103 ? 3.902 4.682 3.665 1.00 89.88 103 VAL A CA 1
ATOM 787 C C . VAL A 1 103 ? 2.582 4.916 2.940 1.00 89.88 103 VAL A C 1
ATOM 789 O O . VAL A 1 103 ? 1.900 5.918 3.201 1.00 89.88 103 VAL A O 1
ATOM 792 N N . ARG A 1 104 ? 2.250 4.015 2.015 1.00 89.06 104 ARG A N 1
ATOM 793 C CA . ARG A 1 104 ? 1.077 4.062 1.140 1.00 89.06 104 ARG A CA 1
ATOM 794 C C . ARG A 1 104 ? 0.368 2.725 1.075 1.00 89.06 104 ARG A C 1
ATOM 796 O O . ARG A 1 104 ? 1.012 1.686 1.156 1.00 89.06 104 ARG A O 1
ATOM 803 N N . HIS A 1 105 ? -0.947 2.797 0.890 1.00 90.06 105 HIS A N 1
ATOM 804 C CA . HIS A 1 105 ? -1.817 1.643 0.714 1.00 90.06 105 HIS A CA 1
ATOM 805 C C . HIS A 1 105 ? -1.885 1.253 -0.760 1.00 90.06 105 HIS A C 1
ATOM 807 O O . HIS A 1 105 ? -2.323 2.051 -1.585 1.00 90.06 105 HIS A O 1
ATOM 813 N N . ILE A 1 106 ? -1.457 0.038 -1.089 1.00 89.94 106 ILE A N 1
ATOM 814 C CA . ILE A 1 106 ? -1.337 -0.459 -2.466 1.00 89.94 106 ILE A CA 1
ATOM 815 C C . ILE A 1 106 ? -2.719 -0.627 -3.118 1.00 89.94 106 ILE A C 1
ATOM 817 O O . ILE A 1 106 ? -2.939 -0.271 -4.279 1.00 89.94 106 ILE A O 1
ATOM 821 N N . TRP A 1 107 ? -3.680 -1.135 -2.352 1.00 87.25 107 TRP A N 1
ATOM 822 C CA . TRP A 1 107 ? -4.998 -1.497 -2.871 1.00 87.25 107 TRP A CA 1
ATOM 823 C C . TRP A 1 107 ? -6.061 -0.418 -2.630 1.00 87.25 107 TRP A C 1
ATOM 825 O O . TRP A 1 107 ? -7.203 -0.600 -3.021 1.00 87.25 107 TRP A O 1
ATOM 835 N N . GLY A 1 108 ? -5.711 0.722 -2.021 1.00 75.31 108 GLY A N 1
ATOM 836 C CA . GLY A 1 108 ? -6.649 1.830 -1.771 1.00 75.31 108 GLY A CA 1
ATOM 837 C C . GLY A 1 108 ? -7.603 1.626 -0.584 1.00 75.31 108 GLY A C 1
ATOM 838 O O . GLY A 1 108 ? -8.248 2.576 -0.154 1.00 75.31 108 GLY A O 1
ATOM 839 N N . TYR A 1 109 ? -7.620 0.440 0.030 1.00 77.94 109 TYR A N 1
ATOM 840 C CA . TYR A 1 109 ? -8.447 0.097 1.197 1.00 77.94 109 TYR A CA 1
ATOM 841 C C . TYR A 1 109 ? -7.835 0.578 2.522 1.00 77.94 109 TYR A C 1
ATOM 843 O O . TYR A 1 109 ? -7.671 -0.179 3.474 1.00 77.94 109 TYR A O 1
ATOM 851 N N . ALA A 1 110 ? -7.451 1.855 2.585 1.00 80.12 110 ALA A N 1
ATOM 852 C CA . ALA A 1 110 ? -6.898 2.455 3.800 1.00 80.12 110 ALA A CA 1
ATOM 853 C C . ALA A 1 110 ? -7.958 2.626 4.903 1.00 80.12 110 ALA A C 1
ATOM 855 O O . ALA A 1 110 ? -7.621 2.699 6.082 1.00 80.12 110 ALA A O 1
ATOM 856 N N . SER A 1 111 ? -9.233 2.702 4.528 1.00 82.19 111 SER A N 1
ATOM 857 C CA . SER A 1 111 ? -10.347 2.841 5.466 1.00 82.19 111 SER A CA 1
ATOM 858 C C . SER A 1 111 ? -10.953 1.503 5.899 1.00 82.19 111 SER A C 1
ATOM 860 O O . SER A 1 111 ? -11.771 1.503 6.811 1.00 82.19 111 SER A O 1
ATOM 862 N N . ASP A 1 112 ? -10.527 0.380 5.309 1.00 84.56 112 ASP A N 1
ATOM 863 C CA . ASP A 1 112 ? -10.882 -0.967 5.770 1.00 84.56 112 ASP A CA 1
ATOM 864 C C . ASP A 1 112 ? -9.936 -1.383 6.901 1.00 84.56 112 ASP A C 1
ATOM 866 O O . ASP A 1 112 ? -8.728 -1.536 6.700 1.00 84.56 112 ASP A O 1
ATOM 870 N N . ALA A 1 113 ? -10.478 -1.610 8.095 1.00 85.38 113 ALA A N 1
ATOM 871 C CA . ALA A 1 113 ? -9.693 -1.968 9.269 1.00 85.38 113 ALA A CA 1
ATOM 872 C C . ALA A 1 113 ? -8.953 -3.314 9.141 1.00 85.38 113 ALA A C 1
ATOM 874 O O . ALA A 1 113 ? -7.923 -3.510 9.789 1.00 85.38 113 ALA A O 1
ATOM 875 N N . LYS A 1 114 ? -9.409 -4.221 8.265 1.00 85.94 114 LYS A N 1
ATOM 876 C CA . LYS A 1 114 ? -8.748 -5.507 7.973 1.00 85.94 114 LYS A CA 1
ATOM 877 C C . LYS A 1 114 ? -7.576 -5.378 7.002 1.00 85.94 114 LYS A C 1
ATOM 879 O O . LYS A 1 114 ? -6.764 -6.295 6.916 1.00 85.94 114 LYS A O 1
ATOM 884 N N . ALA A 1 115 ? -7.460 -4.250 6.303 1.00 88.56 115 ALA A N 1
ATOM 885 C CA . ALA A 1 115 ? -6.392 -3.992 5.337 1.00 88.56 115 ALA A CA 1
ATOM 886 C C . ALA A 1 115 ? -5.513 -2.788 5.713 1.00 88.56 115 ALA A C 1
ATOM 888 O O . ALA A 1 115 ? -4.402 -2.650 5.199 1.00 88.56 115 ALA A O 1
ATOM 889 N N . TYR A 1 116 ? -5.981 -1.919 6.613 1.00 91.31 116 TYR A N 1
ATOM 890 C CA . TYR A 1 116 ? -5.359 -0.634 6.927 1.00 91.31 116 TYR A CA 1
ATOM 891 C C . TYR A 1 116 ? -3.910 -0.755 7.411 1.00 91.31 116 TYR A C 1
ATOM 893 O O . TYR A 1 116 ? -3.050 0.046 7.041 1.00 91.31 116 TYR A O 1
ATOM 901 N N . THR A 1 117 ? -3.621 -1.756 8.238 1.00 92.94 117 THR A N 1
ATOM 902 C CA . THR A 1 117 ? -2.276 -1.987 8.791 1.00 92.94 117 THR A CA 1
ATOM 903 C C . THR A 1 117 ? -1.670 -3.308 8.342 1.00 92.94 117 THR A C 1
ATOM 905 O O . THR A 1 117 ? -0.596 -3.682 8.805 1.00 92.94 117 THR A O 1
ATOM 908 N N . ALA A 1 118 ? -2.334 -4.001 7.421 1.00 91.19 118 ALA A N 1
ATOM 909 C CA . ALA A 1 118 ? -1.850 -5.252 6.883 1.00 91.19 118 ALA A CA 1
ATOM 910 C C . ALA A 1 118 ? -0.650 -4.971 5.975 1.00 91.19 118 ALA A C 1
ATOM 912 O O . ALA A 1 118 ? -0.738 -4.200 5.022 1.00 91.19 118 ALA A O 1
ATOM 913 N N . THR A 1 119 ? 0.499 -5.556 6.297 1.00 91.44 119 THR A N 1
ATOM 914 C CA . THR A 1 119 ? 1.776 -5.142 5.691 1.00 91.44 119 THR A CA 1
ATOM 915 C C . THR A 1 119 ? 1.884 -5.437 4.195 1.00 91.44 119 THR A C 1
ATOM 917 O O . THR A 1 119 ? 2.544 -4.683 3.488 1.00 91.44 119 THR A O 1
ATOM 920 N N . TRP A 1 120 ? 1.161 -6.443 3.694 1.00 90.75 120 TRP A N 1
ATOM 921 C CA . TRP A 1 120 ? 1.023 -6.725 2.259 1.00 90.75 120 TRP A CA 1
ATOM 922 C C . TRP A 1 120 ? 0.303 -5.612 1.490 1.00 90.75 120 TRP A C 1
ATOM 924 O O . TRP A 1 120 ? 0.435 -5.510 0.274 1.00 90.75 120 TRP A O 1
ATOM 934 N N . ASN A 1 121 ? -0.473 -4.777 2.186 1.00 91.31 121 ASN A N 1
ATOM 935 C CA . ASN A 1 121 ? -1.150 -3.620 1.611 1.00 91.31 121 ASN A CA 1
ATOM 936 C C . ASN A 1 121 ? -0.286 -2.360 1.697 1.00 91.31 121 ASN A C 1
ATOM 938 O O . ASN A 1 121 ? -0.735 -1.300 1.2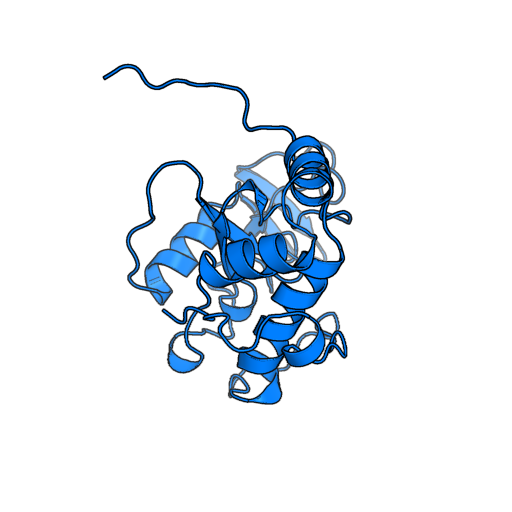81 1.00 91.31 121 ASN A O 1
ATOM 942 N N . LEU A 1 122 ? 0.913 -2.422 2.271 1.00 91.88 122 LEU A N 1
ATOM 943 C CA . LEU A 1 122 ? 1.741 -1.250 2.510 1.00 91.88 122 LEU A CA 1
ATOM 944 C C . LEU A 1 122 ? 2.964 -1.257 1.592 1.00 91.88 122 LEU A C 1
ATOM 946 O O . LEU A 1 122 ? 3.522 -2.297 1.265 1.00 91.88 122 LEU A O 1
ATOM 950 N N . CYS A 1 123 ? 3.394 -0.069 1.192 1.00 91.25 123 CYS A N 1
ATOM 951 C CA . CYS A 1 123 ? 4.688 0.162 0.558 1.00 91.25 123 CYS A CA 1
ATOM 952 C C . CYS A 1 123 ? 5.229 1.524 0.985 1.00 91.25 123 CYS A C 1
ATOM 954 O O . CYS A 1 123 ? 4.463 2.416 1.362 1.00 91.25 123 CYS A O 1
ATOM 956 N N . TYR A 1 124 ? 6.545 1.705 0.930 1.00 90.38 124 TYR A N 1
ATOM 957 C CA . TYR A 1 124 ? 7.178 2.996 1.178 1.00 90.38 124 TYR A CA 1
ATOM 958 C C . TYR A 1 124 ? 7.670 3.590 -0.136 1.00 90.38 124 TYR A C 1
ATOM 960 O O . TYR A 1 124 ? 8.468 2.977 -0.835 1.00 90.38 124 TYR A O 1
ATOM 968 N N . MET A 1 125 ? 7.186 4.778 -0.488 1.00 88.44 125 MET A N 1
ATOM 969 C CA . MET A 1 125 ? 7.422 5.358 -1.813 1.00 88.44 125 MET A CA 1
ATOM 970 C C . MET A 1 125 ? 7.444 6.889 -1.781 1.00 88.44 125 MET A C 1
ATOM 972 O O . MET A 1 125 ? 6.978 7.495 -0.803 1.00 88.44 125 MET A O 1
ATOM 976 N N . PRO A 1 126 ? 7.975 7.540 -2.832 1.00 85.12 126 PRO A N 1
ATOM 977 C CA . PRO A 1 126 ? 7.931 8.989 -2.954 1.00 85.12 126 PRO A CA 1
ATOM 978 C C . PRO A 1 126 ? 6.493 9.520 -2.918 1.00 85.12 126 PRO A C 1
ATOM 980 O O . PRO A 1 126 ? 5.586 8.941 -3.511 1.00 85.12 126 PRO A O 1
ATOM 983 N N . PHE A 1 127 ? 6.267 10.664 -2.270 1.00 80.56 127 PHE A N 1
ATOM 984 C CA . PHE A 1 127 ? 4.931 11.258 -2.138 1.00 80.56 127 PHE A CA 1
ATOM 985 C C . PHE A 1 127 ? 4.241 11.509 -3.477 1.00 80.56 127 PHE A C 1
ATOM 987 O O . PHE A 1 127 ? 3.030 11.320 -3.570 1.00 80.56 127 PHE A O 1
ATOM 994 N N . TRP A 1 128 ? 5.010 11.900 -4.493 1.00 76.12 128 TRP A N 1
ATOM 995 C CA . TRP A 1 128 ? 4.502 12.142 -5.838 1.00 76.12 128 TRP A CA 1
ATOM 996 C C . TRP A 1 128 ? 4.056 10.865 -6.558 1.00 76.12 128 TRP A C 1
ATOM 998 O O . TRP A 1 128 ? 3.129 10.915 -7.358 1.00 76.12 128 TRP A O 1
ATOM 1008 N N . ALA A 1 129 ? 4.708 9.738 -6.261 1.00 77.00 129 ALA A N 1
ATOM 1009 C CA . ALA A 1 129 ? 4.425 8.427 -6.843 1.00 77.00 129 ALA A CA 1
ATOM 1010 C C . ALA A 1 129 ? 3.313 7.686 -6.090 1.00 77.00 129 ALA A C 1
ATOM 1012 O O . ALA A 1 129 ? 2.808 6.677 -6.562 1.00 77.00 129 ALA A O 1
ATOM 1013 N N . GLY A 1 130 ? 2.990 8.156 -4.883 1.00 63.25 130 GLY A N 1
ATOM 1014 C CA . GLY A 1 130 ? 2.186 7.428 -3.918 1.00 63.25 130 GLY A CA 1
ATOM 1015 C C . GLY A 1 130 ? 0.825 8.026 -3.623 1.00 63.25 130 GLY A C 1
ATOM 1016 O O . GLY A 1 130 ? 0.296 7.788 -2.539 1.00 63.25 130 GLY A O 1
ATOM 1017 N N . MET A 1 131 ? 0.233 8.830 -4.500 1.00 62.12 131 MET A N 1
ATOM 1018 C CA . MET A 1 131 ? -1.125 9.315 -4.244 1.00 62.12 131 MET A CA 1
ATOM 1019 C C . MET A 1 131 ? -2.188 8.273 -4.604 1.00 62.12 131 MET A C 1
ATOM 1021 O O . MET A 1 131 ? -2.930 8.425 -5.565 1.00 62.12 131 MET A O 1
ATOM 1025 N N . MET A 1 132 ? -2.246 7.184 -3.844 1.00 58.03 132 MET A N 1
ATOM 1026 C CA . MET A 1 132 ? -3.164 6.061 -4.071 1.00 58.03 132 MET A CA 1
ATOM 1027 C C . MET A 1 132 ? -4.393 6.150 -3.154 1.00 58.03 132 MET A C 1
ATOM 1029 O O . MET A 1 132 ? -4.703 5.201 -2.437 1.00 58.03 132 MET A O 1
ATOM 1033 N N . THR A 1 133 ? -5.049 7.309 -3.078 1.00 51.78 133 THR A N 1
ATOM 1034 C CA . THR A 1 133 ? -6.235 7.479 -2.220 1.00 51.78 133 THR A CA 1
ATOM 1035 C C . THR A 1 133 ? -7.488 7.702 -3.047 1.00 51.78 133 THR A C 1
ATOM 1037 O O . THR A 1 133 ? -7.499 8.608 -3.872 1.00 51.78 133 THR A O 1
ATOM 1040 N N . GLU A 1 134 ? -8.505 6.883 -2.766 1.00 51.06 134 GLU A N 1
ATOM 1041 C CA . GLU A 1 134 ? -9.928 7.059 -3.107 1.00 51.06 134 GLU A CA 1
ATOM 1042 C C . GLU A 1 134 ? -10.195 7.513 -4.548 1.00 51.06 134 GLU A C 1
ATOM 1044 O O . GLU A 1 134 ? -10.751 8.569 -4.802 1.00 51.06 134 GLU A O 1
ATOM 1049 N N . ASP A 1 135 ? -9.815 6.640 -5.481 1.00 50.03 135 ASP A N 1
ATOM 1050 C CA . ASP A 1 135 ? -10.314 6.552 -6.862 1.00 50.03 135 ASP A CA 1
ATOM 1051 C C . ASP A 1 135 ? -9.504 7.182 -7.988 1.00 50.03 135 ASP A C 1
ATOM 1053 O O . ASP A 1 135 ? -9.716 6.784 -9.131 1.00 50.03 135 ASP A O 1
ATOM 1057 N N . GLN A 1 136 ? -8.508 8.039 -7.744 1.00 52.16 136 GLN A N 1
ATOM 1058 C CA . GLN A 1 136 ? -7.660 8.525 -8.846 1.00 52.16 136 GLN A CA 1
ATOM 1059 C C . GLN A 1 136 ? -6.200 8.700 -8.425 1.00 52.16 136 GLN A C 1
ATOM 1061 O O . GLN A 1 136 ? -5.805 9.718 -7.858 1.00 52.16 136 GLN A O 1
ATOM 1066 N N . HIS A 1 137 ? -5.364 7.711 -8.766 1.00 63.03 137 HIS A N 1
ATOM 1067 C CA . HIS A 1 137 ? -3.942 7.999 -8.920 1.00 63.03 137 HIS A CA 1
ATOM 1068 C C . HIS A 1 137 ? -3.783 8.847 -10.192 1.00 63.03 137 HIS A C 1
ATOM 1070 O O . HIS A 1 137 ? -4.334 8.464 -11.223 1.00 63.03 137 HIS A O 1
ATOM 1076 N N . PRO A 1 138 ? -2.999 9.941 -10.187 1.00 63.41 138 PRO A N 1
ATOM 1077 C CA . PRO A 1 138 ? -2.756 10.746 -11.394 1.00 63.41 138 PRO A CA 1
ATOM 1078 C C . PRO A 1 138 ? -2.073 9.961 -12.531 1.00 63.41 138 PRO A C 1
ATOM 1080 O O . PRO A 1 138 ? -1.992 10.442 -13.657 1.00 63.41 138 PRO A O 1
ATOM 1083 N N . PHE A 1 139 ? -1.593 8.750 -12.235 1.00 75.31 139 PHE A N 1
ATOM 1084 C CA . PHE A 1 139 ? -0.996 7.803 -13.173 1.00 75.31 139 PHE A CA 1
ATOM 1085 C C . PHE A 1 139 ? -1.606 6.417 -12.971 1.00 75.31 139 PHE A C 1
ATOM 1087 O O . PHE A 1 139 ? -1.154 5.661 -12.107 1.00 75.31 139 PHE A O 1
ATOM 1094 N N . GLU A 1 140 ? -2.636 6.082 -13.743 1.00 80.31 140 GLU A N 1
ATOM 1095 C CA . GLU A 1 140 ? -3.315 4.785 -13.645 1.00 80.31 140 GLU A CA 1
ATOM 1096 C C . GLU A 1 140 ? -2.363 3.611 -13.886 1.00 80.31 140 GLU A C 1
ATOM 1098 O O . GLU A 1 140 ? -2.430 2.605 -13.179 1.00 80.31 140 GLU A O 1
ATOM 1103 N N . LEU A 1 141 ? -1.442 3.752 -14.846 1.00 84.44 141 LEU A N 1
ATOM 1104 C CA . LEU A 1 141 ? -0.460 2.717 -15.151 1.00 84.44 141 LEU A CA 1
ATOM 1105 C C . LEU A 1 141 ? 0.496 2.482 -13.976 1.00 84.44 141 LEU A C 1
ATOM 1107 O O . LEU A 1 141 ? 0.761 1.332 -13.645 1.00 84.44 141 LEU A O 1
ATOM 1111 N N . LEU A 1 142 ? 0.929 3.532 -13.267 1.00 85.19 142 LEU A N 1
ATOM 1112 C CA . LEU A 1 142 ? 1.750 3.367 -12.061 1.00 85.19 142 LEU A CA 1
ATOM 1113 C C . LEU A 1 142 ? 0.990 2.613 -10.969 1.00 85.19 142 LEU A C 1
ATOM 1115 O O . LEU A 1 142 ? 1.533 1.684 -10.379 1.00 85.19 142 LEU A O 1
ATOM 1119 N N . ALA A 1 143 ? -0.278 2.958 -10.734 1.00 85.81 143 ALA A N 1
ATOM 1120 C CA . ALA A 1 143 ? -1.100 2.244 -9.761 1.00 85.81 143 ALA A CA 1
ATOM 1121 C C . ALA A 1 143 ? -1.275 0.763 -10.142 1.00 85.81 143 ALA A C 1
ATOM 1123 O O . ALA A 1 143 ? -1.161 -0.110 -9.281 1.00 85.81 143 ALA A O 1
ATOM 1124 N N . LYS A 1 144 ? -1.496 0.466 -11.431 1.00 88.00 144 LYS A N 1
ATOM 1125 C CA . LYS A 1 144 ? -1.558 -0.910 -11.950 1.00 88.00 144 LYS A CA 1
ATOM 1126 C C . LYS A 1 144 ? -0.236 -1.653 -11.766 1.00 88.00 144 LYS A C 1
ATOM 1128 O O . LYS A 1 144 ? -0.261 -2.772 -11.272 1.00 88.00 144 LYS A O 1
ATOM 1133 N N . VAL A 1 145 ? 0.899 -1.031 -12.088 1.00 89.81 145 VAL A N 1
ATOM 1134 C CA . VAL A 1 145 ? 2.237 -1.620 -11.908 1.00 89.81 145 VAL A CA 1
ATOM 1135 C C . VAL A 1 145 ? 2.513 -1.913 -10.432 1.00 89.81 145 VAL A C 1
ATOM 1137 O O . VAL A 1 145 ? 2.910 -3.023 -10.103 1.00 89.81 145 VAL A O 1
ATOM 1140 N N . VAL A 1 146 ? 2.253 -0.967 -9.523 1.00 90.62 146 VAL A N 1
ATOM 1141 C CA . VAL A 1 146 ? 2.454 -1.167 -8.075 1.00 90.62 146 VAL A CA 1
ATOM 1142 C C . VAL A 1 146 ? 1.581 -2.310 -7.547 1.00 90.62 146 VAL A C 1
ATOM 1144 O O . VAL A 1 146 ? 2.057 -3.145 -6.776 1.00 90.62 146 VAL A O 1
ATOM 1147 N N . ARG A 1 147 ? 0.315 -2.382 -7.978 1.00 92.00 147 ARG A N 1
ATOM 1148 C CA . ARG A 1 147 ? -0.590 -3.489 -7.628 1.00 92.00 147 ARG A CA 1
ATOM 1149 C C . ARG A 1 147 ? -0.119 -4.814 -8.213 1.00 92.00 147 ARG A C 1
ATOM 1151 O O . ARG A 1 147 ? -0.200 -5.817 -7.518 1.00 92.00 147 ARG A O 1
ATOM 1158 N N . GLN A 1 148 ? 0.403 -4.816 -9.438 1.00 92.88 148 GLN A N 1
ATOM 1159 C CA . GLN A 1 148 ? 0.930 -6.021 -10.072 1.00 92.88 148 GLN A CA 1
ATOM 1160 C C . GLN A 1 148 ? 2.159 -6.540 -9.325 1.00 92.88 148 GLN A C 1
ATOM 1162 O O . GLN A 1 148 ? 2.184 -7.705 -8.959 1.00 92.88 148 GLN A O 1
ATOM 1167 N N . VAL A 1 149 ? 3.126 -5.672 -9.005 1.00 91.06 149 VAL A N 1
ATOM 1168 C CA . VAL A 1 149 ? 4.295 -6.030 -8.180 1.00 91.06 149 VAL A CA 1
ATOM 1169 C C . VAL A 1 149 ? 3.851 -6.639 -6.848 1.00 91.06 149 VAL A C 1
ATOM 1171 O O . VAL A 1 149 ? 4.326 -7.699 -6.460 1.00 91.06 149 VAL A O 1
ATOM 1174 N N . SER A 1 150 ? 2.900 -6.005 -6.159 1.00 91.69 150 SER A N 1
ATOM 1175 C CA . SER A 1 150 ? 2.347 -6.533 -4.906 1.00 91.69 150 SER A CA 1
ATOM 1176 C C . SER A 1 150 ? 1.639 -7.877 -5.081 1.00 91.69 150 SER A C 1
ATOM 1178 O O . SER A 1 150 ? 1.793 -8.760 -4.237 1.00 91.69 150 SER A O 1
ATOM 1180 N N . PHE A 1 151 ? 0.873 -8.042 -6.162 1.00 91.75 151 PHE A N 1
ATOM 1181 C CA . PHE A 1 151 ? 0.184 -9.288 -6.475 1.00 91.75 151 PHE A CA 1
ATOM 1182 C C . PHE A 1 151 ? 1.177 -10.437 -6.668 1.00 91.75 151 PHE A C 1
ATOM 1184 O O . PHE A 1 151 ? 1.027 -11.502 -6.065 1.00 91.75 151 PHE A O 1
ATOM 1191 N N . ASP A 1 152 ? 2.219 -10.184 -7.454 1.00 90.19 152 ASP A N 1
ATOM 1192 C CA . ASP A 1 152 ? 3.248 -11.157 -7.803 1.00 90.19 152 ASP A CA 1
ATOM 1193 C C . ASP A 1 152 ? 4.004 -11.584 -6.549 1.00 90.19 152 ASP A C 1
ATOM 1195 O O . ASP A 1 152 ? 4.062 -12.773 -6.242 1.00 90.19 152 ASP A O 1
ATOM 1199 N N . LEU A 1 153 ? 4.453 -10.611 -5.752 1.00 87.56 153 LEU A N 1
ATOM 1200 C CA . LEU A 1 153 ? 5.209 -10.861 -4.528 1.00 87.56 153 LEU A CA 1
ATOM 1201 C C . LEU A 1 153 ? 4.413 -11.630 -3.468 1.00 87.56 153 LEU A C 1
ATOM 1203 O O . LEU A 1 153 ? 4.954 -12.545 -2.852 1.00 87.56 153 LEU A O 1
ATOM 1207 N N . TYR A 1 154 ? 3.158 -11.250 -3.216 1.00 88.94 154 TYR A N 1
ATOM 1208 C CA . TYR A 1 154 ? 2.453 -11.655 -1.989 1.00 88.94 154 TYR A CA 1
ATOM 1209 C C . TYR A 1 154 ? 1.345 -12.684 -2.192 1.00 88.94 154 TYR A C 1
ATOM 1211 O O . TYR A 1 154 ? 0.876 -13.285 -1.223 1.00 88.94 154 TYR A O 1
ATOM 1219 N N . PHE A 1 155 ? 0.897 -12.871 -3.432 1.00 88.12 155 PHE A N 1
ATOM 1220 C CA . PHE A 1 155 ? -0.250 -13.725 -3.738 1.00 88.12 155 PHE A CA 1
ATOM 1221 C C . PHE A 1 155 ? 0.033 -14.753 -4.835 1.00 88.12 155 PHE A C 1
ATOM 1223 O O . PHE A 1 155 ? -0.701 -15.738 -4.914 1.00 88.12 155 PHE A O 1
ATOM 1230 N N . ARG A 1 156 ? 1.084 -14.564 -5.646 1.00 86.19 156 ARG A N 1
ATOM 1231 C CA . ARG A 1 156 ? 1.492 -15.515 -6.689 1.00 86.19 156 ARG A CA 1
ATOM 1232 C C . ARG A 1 156 ? 2.760 -16.286 -6.326 1.00 86.19 156 ARG A C 1
ATOM 1234 O O . ARG A 1 156 ? 2.713 -17.507 -6.241 1.00 86.19 156 ARG A O 1
ATOM 1241 N N . GLU A 1 157 ? 3.880 -15.589 -6.151 1.00 77.50 157 GLU A N 1
ATOM 1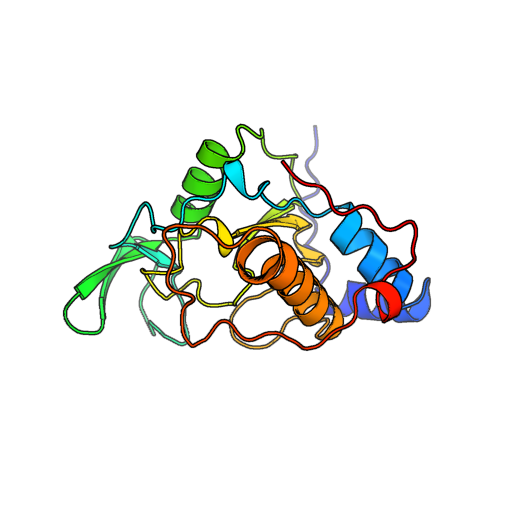242 C CA . GLU A 1 157 ? 5.215 -16.188 -6.016 1.00 77.50 157 GLU A CA 1
ATOM 1243 C C . GLU A 1 157 ? 5.561 -16.503 -4.559 1.00 77.50 157 GLU A C 1
ATOM 1245 O O . GLU A 1 157 ? 6.076 -17.579 -4.262 1.00 77.50 157 GLU A O 1
ATOM 1250 N N . GLY A 1 158 ? 5.228 -15.592 -3.642 1.00 66.06 158 GLY A N 1
ATOM 1251 C CA . GLY A 1 158 ? 5.353 -15.775 -2.198 1.00 66.06 158 GLY A CA 1
ATOM 1252 C C . GLY A 1 158 ? 3.991 -15.698 -1.515 1.00 66.06 158 GLY A C 1
ATOM 1253 O O . GLY A 1 158 ? 3.772 -14.751 -0.757 1.00 66.06 158 GLY A O 1
ATOM 1254 N N . PRO A 1 159 ? 3.051 -16.632 -1.789 1.00 67.00 159 PRO A N 1
ATOM 1255 C CA . PRO A 1 159 ? 1.735 -16.591 -1.173 1.00 67.00 159 PRO A CA 1
ATOM 1256 C C . PRO A 1 159 ? 1.900 -16.601 0.343 1.00 67.00 159 PRO A C 1
ATOM 1258 O O . PRO A 1 159 ? 2.481 -17.525 0.915 1.00 67.00 159 PRO A O 1
ATOM 1261 N N . ILE A 1 160 ? 1.398 -15.555 0.993 1.00 74.38 160 ILE A N 1
ATOM 1262 C CA . ILE A 1 160 ? 1.443 -15.442 2.449 1.00 74.38 160 ILE A CA 1
ATOM 1263 C C . ILE A 1 160 ? 0.668 -16.633 3.021 1.00 74.38 160 ILE A C 1
ATOM 1265 O O . ILE A 1 160 ? -0.556 -16.702 2.908 1.00 74.38 160 ILE A O 1
ATOM 1269 N N . THR A 1 161 ? 1.381 -17.575 3.638 1.00 64.12 161 THR A N 1
ATOM 1270 C CA . THR A 1 161 ? 0.890 -18.920 3.993 1.00 64.12 161 THR A CA 1
ATOM 1271 C C . THR A 1 161 ? -0.327 -18.926 4.918 1.00 64.12 161 THR A C 1
ATOM 1273 O O . THR A 1 161 ? -1.043 -19.920 4.972 1.00 64.12 161 THR A O 1
ATOM 1276 N N . ASN A 1 162 ? -0.597 -17.808 5.597 1.00 67.94 162 ASN A N 1
ATOM 1277 C CA . ASN A 1 162 ? -1.697 -17.640 6.547 1.00 67.94 162 ASN A CA 1
ATOM 1278 C C . ASN A 1 162 ? -2.678 -16.521 6.154 1.00 67.94 162 ASN A C 1
ATOM 1280 O O . ASN A 1 162 ? -3.380 -15.992 7.013 1.00 67.94 162 ASN A O 1
ATOM 1284 N N . LEU A 1 163 ? -2.722 -16.120 4.880 1.00 73.00 163 LEU A N 1
ATOM 1285 C CA . LEU A 1 163 ? -3.664 -15.111 4.401 1.00 73.00 163 LEU A CA 1
ATOM 1286 C C . LEU A 1 163 ? -4.584 -15.694 3.332 1.00 73.00 163 LEU A C 1
ATOM 1288 O O . LEU A 1 163 ? -4.170 -15.951 2.203 1.00 73.00 163 LEU A O 1
ATOM 1292 N N . GLN A 1 164 ? -5.874 -15.797 3.645 1.00 76.69 164 GLN A N 1
ATOM 1293 C CA . GLN A 1 164 ? -6.871 -15.882 2.588 1.00 76.69 164 GLN A CA 1
ATOM 1294 C C . GLN A 1 164 ? -6.913 -14.531 1.867 1.00 76.69 164 GLN A C 1
ATOM 1296 O O . GLN A 1 164 ? -7.244 -13.513 2.477 1.00 76.69 164 GLN A O 1
ATOM 1301 N N . ARG A 1 165 ? -6.573 -14.518 0.572 1.00 83.38 165 ARG A N 1
ATOM 1302 C CA . ARG A 1 165 ? -6.590 -13.303 -0.253 1.00 83.38 165 ARG A CA 1
ATOM 1303 C C . ARG A 1 165 ? -7.968 -12.617 -0.167 1.00 83.38 165 ARG A C 1
ATOM 1305 O O . ARG A 1 165 ? -8.962 -13.242 -0.546 1.00 83.38 165 ARG A O 1
ATOM 1312 N N . PRO A 1 166 ? -8.045 -11.346 0.274 1.00 84.19 166 PRO A N 1
ATOM 1313 C CA . PRO A 1 166 ? -9.285 -10.575 0.245 1.00 84.19 166 PRO A CA 1
ATOM 1314 C C . PRO A 1 166 ? -9.881 -10.470 -1.165 1.00 84.19 166 PRO A C 1
ATOM 1316 O O . PRO A 1 166 ? -9.150 -10.328 -2.143 1.00 84.19 166 PRO A O 1
ATOM 1319 N N . ALA A 1 167 ? -11.213 -10.479 -1.277 1.00 86.44 167 ALA A N 1
ATOM 1320 C CA . ALA A 1 167 ? -11.919 -10.501 -2.566 1.00 86.44 167 ALA A CA 1
ATOM 1321 C C . ALA A 1 167 ? -11.633 -9.283 -3.468 1.00 86.44 167 ALA A C 1
ATOM 1323 O O . ALA A 1 167 ? -11.707 -9.384 -4.692 1.00 86.44 167 ALA A O 1
ATOM 1324 N N . PHE A 1 168 ? -11.290 -8.139 -2.871 1.00 85.06 168 PHE A N 1
ATOM 1325 C CA . PHE A 1 168 ? -10.937 -6.924 -3.606 1.00 85.06 168 PHE A CA 1
ATOM 1326 C C . PHE A 1 168 ? -9.528 -6.957 -4.211 1.00 85.06 168 PHE A C 1
ATOM 1328 O O . PHE A 1 168 ? -9.208 -6.134 -5.067 1.00 85.06 168 PHE A O 1
ATOM 1335 N N . ILE A 1 169 ? -8.667 -7.881 -3.773 1.00 87.94 169 ILE A N 1
ATOM 1336 C CA . ILE A 1 169 ? -7.340 -8.056 -4.358 1.00 87.94 169 ILE A CA 1
ATOM 1337 C C . ILE A 1 169 ? -7.501 -8.91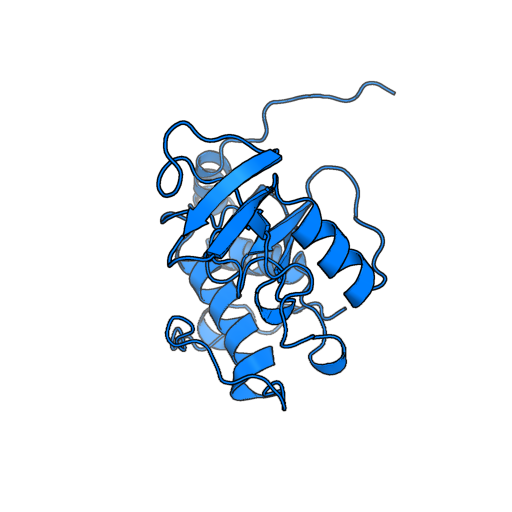2 -5.599 1.00 87.94 169 ILE A C 1
ATOM 1339 O O . ILE A 1 169 ? -7.713 -10.122 -5.513 1.00 87.94 169 ILE A O 1
ATOM 1343 N N . GLN A 1 170 ? -7.364 -8.292 -6.761 1.00 89.56 170 GLN A N 1
ATOM 1344 C CA . GLN A 1 170 ? -7.450 -8.950 -8.059 1.00 89.56 170 GLN A CA 1
ATOM 1345 C C . GLN A 1 170 ? -6.114 -8.834 -8.778 1.00 89.56 170 GLN A C 1
ATOM 1347 O O . GLN A 1 170 ? -5.415 -7.839 -8.603 1.00 89.56 170 GLN A O 1
ATOM 1352 N N . ASP A 1 171 ? -5.769 -9.847 -9.574 1.00 91.81 171 ASP A N 1
ATOM 1353 C CA . ASP A 1 171 ? -4.614 -9.759 -10.465 1.00 91.81 171 ASP A CA 1
ATOM 1354 C C . ASP A 1 171 ? -4.888 -8.654 -11.496 1.00 91.81 171 ASP A C 1
ATOM 1356 O O . ASP A 1 171 ? -5.876 -8.762 -12.230 1.00 91.81 171 ASP A O 1
ATOM 1360 N N . PRO A 1 172 ? -4.068 -7.589 -11.567 1.00 90.38 172 PRO A N 1
ATOM 1361 C CA . PRO A 1 172 ? -4.228 -6.577 -12.604 1.00 90.38 172 PRO A CA 1
ATOM 1362 C C . PRO A 1 172 ? -4.010 -7.127 -14.023 1.00 90.38 172 PRO A C 1
ATOM 1364 O O . PRO A 1 172 ? -4.406 -6.462 -14.982 1.00 90.38 172 PRO A O 1
ATOM 1367 N N . GLY A 1 173 ? -3.394 -8.308 -14.168 1.00 91.62 173 GLY A N 1
ATOM 1368 C CA . GLY A 1 173 ? -3.159 -8.970 -15.452 1.00 91.62 173 GLY A CA 1
ATOM 1369 C C . GLY A 1 173 ? -2.068 -8.305 -16.294 1.00 91.62 173 GLY A C 1
ATOM 1370 O O . GLY A 1 173 ? -2.009 -8.502 -17.508 1.00 91.62 173 GLY A O 1
ATOM 1371 N N . LEU A 1 174 ? -1.217 -7.492 -15.670 1.00 89.25 174 LEU A N 1
ATOM 1372 C CA . LEU A 1 174 ? -0.113 -6.797 -16.309 1.00 89.25 174 LEU A CA 1
ATOM 1373 C C . LEU A 1 174 ? 1.136 -7.683 -16.315 1.00 89.25 174 LEU A C 1
ATOM 1375 O O . LEU A 1 174 ? 1.581 -8.178 -15.281 1.00 89.25 174 LEU A O 1
ATOM 1379 N N . LYS A 1 175 ? 1.770 -7.830 -17.476 1.00 87.06 175 LYS A N 1
ATOM 1380 C CA . LYS A 1 175 ? 3.129 -8.371 -17.548 1.00 87.06 175 LYS A CA 1
ATOM 1381 C C . LYS A 1 175 ? 4.109 -7.249 -17.232 1.00 87.06 175 LYS A C 1
ATOM 1383 O O . LYS A 1 175 ? 4.230 -6.302 -18.004 1.00 87.06 175 LYS A O 1
ATOM 1388 N N . LEU A 1 176 ? 4.807 -7.339 -16.099 1.00 85.19 176 LEU A N 1
ATOM 1389 C CA . LEU A 1 176 ? 5.739 -6.290 -15.667 1.00 85.19 176 LEU A CA 1
ATOM 1390 C C . LEU A 1 176 ? 6.845 -6.018 -16.699 1.00 85.19 176 LEU A C 1
ATOM 1392 O O . LEU A 1 176 ? 7.229 -4.866 -16.861 1.00 85.19 176 LEU A O 1
ATOM 1396 N N . SER A 1 177 ? 7.279 -7.038 -17.447 1.00 84.94 177 SER A N 1
ATOM 1397 C CA . SER A 1 177 ? 8.235 -6.915 -18.562 1.00 84.94 177 SER A CA 1
ATOM 1398 C C . SER A 1 177 ? 7.778 -5.985 -19.684 1.00 84.94 177 SER A C 1
ATOM 1400 O O . SER A 1 177 ? 8.609 -5.443 -20.404 1.00 84.94 177 SER A O 1
ATOM 1402 N N . ASP A 1 178 ? 6.465 -5.822 -19.848 1.00 83.88 178 ASP A N 1
ATOM 1403 C CA . ASP A 1 178 ? 5.880 -5.030 -20.929 1.00 83.88 178 ASP A CA 1
ATOM 1404 C C . ASP A 1 178 ? 5.716 -3.562 -20.497 1.00 83.88 178 ASP A C 1
ATOM 1406 O O . ASP A 1 178 ? 5.581 -2.675 -21.336 1.00 83.88 178 ASP A O 1
ATOM 1410 N N . ALA A 1 179 ? 5.727 -3.301 -19.183 1.00 79.94 179 ALA A N 1
ATOM 1411 C CA . ALA A 1 179 ? 5.500 -1.982 -18.591 1.00 79.94 179 ALA A CA 1
ATOM 1412 C C . ALA A 1 179 ? 6.755 -1.353 -17.971 1.00 79.94 179 ALA A C 1
ATOM 1414 O O . ALA A 1 179 ? 6.816 -0.135 -17.805 1.00 79.94 179 ALA A O 1
ATOM 1415 N N . LEU A 1 180 ? 7.740 -2.167 -17.593 1.00 81.75 180 LEU A N 1
ATOM 1416 C CA . LEU A 1 180 ? 8.973 -1.734 -16.954 1.00 81.75 180 LEU A CA 1
ATOM 1417 C C . LEU A 1 180 ? 10.179 -2.178 -17.786 1.00 81.75 180 LEU A C 1
ATOM 1419 O O . LEU A 1 180 ? 10.229 -3.328 -18.224 1.00 81.75 180 LEU A O 1
ATOM 1423 N N . PRO A 1 181 ? 11.189 -1.310 -17.960 1.00 80.06 181 PRO A N 1
ATOM 1424 C CA . PRO A 1 181 ? 12.474 -1.714 -18.515 1.00 80.06 181 PRO A CA 1
ATOM 142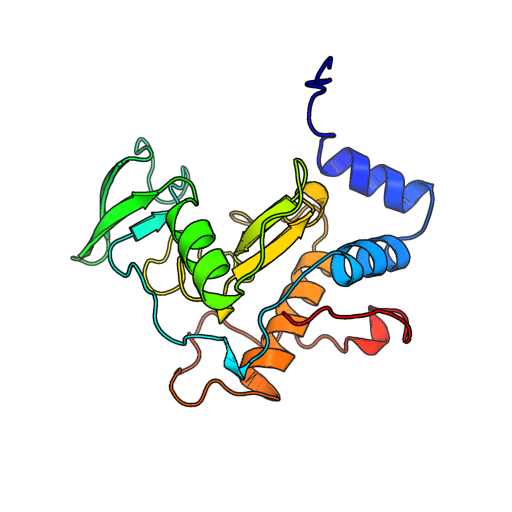5 C C . PRO A 1 181 ? 13.058 -2.909 -17.754 1.00 80.06 181 PRO A C 1
ATOM 1427 O O . PRO A 1 181 ? 12.942 -2.973 -16.528 1.00 80.06 181 PRO A O 1
ATOM 1430 N N . ALA A 1 182 ? 13.717 -3.829 -18.463 1.00 76.69 182 ALA A N 1
ATOM 1431 C CA . ALA A 1 182 ? 14.269 -5.058 -17.881 1.00 76.69 182 ALA A CA 1
ATOM 1432 C C . ALA A 1 182 ? 15.306 -4.811 -16.765 1.00 76.69 182 ALA A C 1
ATOM 1434 O O . ALA A 1 182 ? 15.537 -5.676 -15.929 1.00 76.69 182 ALA A O 1
ATOM 1435 N N . ASP A 1 183 ? 15.915 -3.626 -16.739 1.00 78.25 183 ASP A N 1
ATOM 1436 C CA . ASP A 1 183 ? 16.871 -3.170 -15.728 1.00 78.25 183 ASP A CA 1
ATOM 1437 C C . ASP A 1 183 ? 16.209 -2.384 -14.574 1.00 78.25 183 ASP A C 1
ATOM 1439 O O . ASP A 1 183 ? 16.887 -1.693 -13.805 1.00 78.25 183 ASP A O 1
ATOM 1443 N N . THR A 1 184 ? 14.879 -2.451 -14.450 1.00 78.25 184 THR A N 1
ATOM 1444 C CA . THR A 1 184 ? 14.144 -1.864 -13.324 1.00 78.25 184 THR A CA 1
ATOM 1445 C C . THR A 1 184 ? 14.352 -2.699 -12.068 1.00 78.25 184 THR A C 1
ATOM 1447 O O . THR A 1 184 ? 14.100 -3.900 -12.051 1.00 78.25 184 THR A O 1
ATOM 1450 N N . VAL A 1 185 ? 14.769 -2.042 -10.987 1.00 79.75 185 VAL A N 1
ATOM 1451 C CA . VAL A 1 185 ? 15.006 -2.694 -9.697 1.00 79.75 185 VAL A CA 1
ATOM 1452 C C . VAL A 1 185 ? 13.758 -2.571 -8.830 1.00 79.75 185 VAL A C 1
ATOM 1454 O O . VAL A 1 185 ? 13.294 -1.465 -8.559 1.00 79.75 185 VAL A O 1
ATOM 1457 N N . ILE A 1 186 ? 13.235 -3.700 -8.355 1.00 84.25 186 ILE A N 1
ATOM 1458 C CA . ILE A 1 186 ? 12.207 -3.735 -7.309 1.00 84.25 186 ILE A CA 1
ATOM 1459 C C . ILE A 1 186 ? 12.929 -3.897 -5.972 1.00 84.25 186 ILE A C 1
ATOM 1461 O O . ILE A 1 186 ? 13.539 -4.933 -5.716 1.00 84.25 186 ILE A O 1
ATOM 1465 N N . ASN A 1 187 ? 12.887 -2.871 -5.119 1.00 82.69 187 ASN A N 1
ATOM 1466 C CA . ASN A 1 187 ? 13.538 -2.957 -3.814 1.00 82.69 187 ASN A CA 1
ATOM 1467 C C . ASN A 1 187 ? 12.650 -3.721 -2.832 1.00 82.69 187 ASN A C 1
ATOM 1469 O O . ASN A 1 187 ? 11.557 -3.261 -2.485 1.00 82.69 187 ASN A O 1
ATOM 1473 N N . LEU A 1 188 ? 13.166 -4.847 -2.348 1.00 83.50 188 LEU A N 1
ATOM 1474 C CA . LEU A 1 188 ? 12.622 -5.566 -1.205 1.00 83.50 188 LEU A CA 1
ATOM 1475 C C . LEU A 1 188 ? 13.416 -5.177 0.044 1.00 83.50 188 LEU A C 1
ATOM 1477 O O . LEU A 1 188 ? 14.647 -5.103 -0.001 1.00 83.50 188 LEU A O 1
ATOM 1481 N N . ILE A 1 189 ? 12.709 -4.896 1.135 1.00 80.81 189 ILE A N 1
ATOM 1482 C CA . ILE A 1 189 ? 13.283 -4.604 2.452 1.00 80.81 189 ILE A CA 1
ATOM 1483 C C . ILE A 1 189 ? 12.800 -5.618 3.460 1.00 80.81 189 ILE A C 1
ATOM 1485 O O . ILE A 1 189 ? 11.581 -5.882 3.522 1.00 80.81 189 ILE A O 1
#

Radius of gyration: 16.79 Å; chains: 1; bounding box: 40×46×38 Å

pLDDT: mean 79.35, std 16.22, range [18.98, 96.44]

Secondary structure (DSSP, 8-state):
-----PPPPPHHHHHHHHHHHT-HHHHHHHHHHT-EEPPGGG--SS-S-TTEEE--TTTSTT--TT-EEEETTEEEEEESSHHHHHHHHHHH-PPPPSTTEEEEESSS-TT-TTTSS-GGGEEEEETTT----TT--S-HHHHHHHHHHHHIIIIIIS--TT-PPPTT-------HHHHS-TT---EE-